Protein AF-A0A7S2EYL2-F1 (afdb_monomer_lite)

Organism: NCBI:txid327968

Radius of gyration: 22.05 Å; chains: 1; bounding box: 61×39×56 Å

Structure (mmCIF, N/CA/C/O backbone):
data_AF-A0A7S2EYL2-F1
#
_entry.id   AF-A0A7S2EYL2-F1
#
loop_
_atom_site.group_PDB
_atom_site.id
_atom_site.type_symbol
_atom_site.label_atom_id
_atom_site.label_alt_id
_atom_site.label_comp_id
_atom_site.label_asym_id
_atom_site.label_entity_id
_atom_site.label_seq_id
_atom_site.pdbx_PDB_ins_code
_atom_site.Cartn_x
_atom_site.Cartn_y
_atom_site.Cartn_z
_atom_site.occupancy
_atom_site.B_iso_or_equiv
_atom_site.auth_seq_id
_atom_site.auth_comp_id
_atom_site.auth_asym_id
_atom_site.auth_atom_id
_atom_site.pdbx_PDB_model_num
ATOM 1 N N . PRO A 1 1 ? 17.674 14.894 -12.439 1.00 43.66 1 PRO A N 1
ATOM 2 C CA . PRO A 1 1 ? 17.749 15.117 -13.904 1.00 43.66 1 PRO A CA 1
ATOM 3 C C . PRO A 1 1 ? 19.020 14.482 -14.500 1.00 43.66 1 PRO A C 1
ATOM 5 O O . PRO A 1 1 ? 20.093 14.639 -13.931 1.00 43.66 1 PRO A O 1
ATOM 8 N N . ASN A 1 2 ? 18.859 13.726 -15.592 1.00 55.25 2 ASN A N 1
ATOM 9 C CA . ASN A 1 2 ? 19.868 12.926 -16.314 1.00 55.25 2 ASN A CA 1
ATOM 10 C C . ASN A 1 2 ? 20.492 11.757 -15.538 1.00 55.25 2 ASN A C 1
ATOM 12 O O . ASN A 1 2 ? 21.708 11.600 -15.494 1.00 55.25 2 ASN A O 1
ATOM 16 N N . PHE A 1 3 ? 19.647 10.896 -14.963 1.00 65.31 3 PHE A N 1
ATOM 17 C CA . PHE A 1 3 ? 20.098 9.547 -14.630 1.00 65.31 3 PHE A CA 1
ATOM 18 C C . PHE A 1 3 ? 20.159 8.744 -15.942 1.00 65.31 3 PHE A C 1
ATOM 20 O O . PHE A 1 3 ? 19.130 8.674 -16.622 1.00 65.31 3 PHE A O 1
ATOM 27 N N . PRO A 1 4 ? 21.310 8.174 -16.341 1.00 72.81 4 PRO A N 1
ATOM 28 C CA . PRO A 1 4 ? 21.442 7.446 -17.599 1.00 72.81 4 PRO A CA 1
ATOM 29 C C . PRO A 1 4 ? 20.736 6.089 -17.488 1.00 72.81 4 PRO A C 1
ATOM 31 O O . PRO A 1 4 ? 21.367 5.054 -17.370 1.00 72.81 4 PRO A O 1
ATOM 34 N N . MET A 1 5 ? 19.405 6.070 -17.476 1.00 80.94 5 MET A N 1
ATOM 35 C CA . MET A 1 5 ? 18.649 4.838 -17.238 1.00 80.94 5 MET A CA 1
ATOM 36 C C . MET A 1 5 ? 18.869 3.782 -18.315 1.00 80.94 5 MET A C 1
ATOM 38 O O . MET A 1 5 ? 18.946 2.597 -18.003 1.00 80.94 5 MET A O 1
ATOM 42 N N . ALA A 1 6 ? 18.984 4.215 -19.574 1.00 78.44 6 ALA A N 1
ATOM 43 C CA . ALA A 1 6 ? 19.060 3.323 -20.725 1.00 78.44 6 ALA A CA 1
ATOM 44 C C . ALA A 1 6 ? 20.200 2.299 -20.608 1.00 78.44 6 ALA A C 1
ATOM 46 O O . ALA A 1 6 ? 20.030 1.161 -21.034 1.00 78.44 6 ALA A O 1
ATOM 47 N N . MET A 1 7 ? 21.323 2.666 -19.976 1.00 84.25 7 MET A N 1
ATOM 48 C CA . MET A 1 7 ? 22.465 1.758 -19.818 1.00 84.25 7 MET A CA 1
ATOM 49 C C . MET A 1 7 ? 22.212 0.624 -18.812 1.00 84.25 7 MET A C 1
ATOM 51 O O . MET A 1 7 ? 22.840 -0.423 -18.919 1.00 84.25 7 MET A O 1
ATOM 55 N N . TYR A 1 8 ? 21.298 0.812 -17.855 1.00 90.75 8 TYR A N 1
ATOM 56 C CA . TYR A 1 8 ? 21.020 -0.173 -16.804 1.00 90.75 8 TYR A CA 1
ATOM 57 C C . TYR A 1 8 ? 19.781 -1.024 -17.090 1.00 90.75 8 TYR A C 1
ATOM 59 O O . TYR A 1 8 ? 19.667 -2.119 -16.550 1.00 90.75 8 TYR A O 1
ATOM 67 N N . LEU A 1 9 ? 18.869 -0.577 -17.963 1.00 93.19 9 LEU A N 1
ATOM 68 C CA . LEU A 1 9 ? 17.652 -1.337 -18.278 1.00 93.19 9 LEU A CA 1
ATOM 69 C C . LEU A 1 9 ? 17.955 -2.726 -18.850 1.00 93.19 9 LEU A C 1
ATOM 71 O O . LEU A 1 9 ? 17.299 -3.687 -18.465 1.00 93.19 9 LEU A O 1
ATOM 75 N N . GLY A 1 10 ? 18.976 -2.851 -19.706 1.00 93.12 10 GLY A N 1
ATOM 76 C CA . GLY A 1 10 ? 19.388 -4.155 -20.238 1.00 93.12 10 GLY A CA 1
ATOM 77 C C . GLY A 1 10 ? 19.926 -5.099 -19.157 1.00 93.12 10 GLY A C 1
ATOM 78 O O . GLY A 1 10 ? 19.654 -6.298 -19.196 1.00 93.12 10 GLY A O 1
ATOM 79 N N . GLN A 1 11 ? 20.630 -4.560 -18.157 1.00 95.19 11 GLN A N 1
ATOM 80 C CA . GLN A 1 11 ? 21.125 -5.343 -17.022 1.00 95.19 11 GLN A CA 1
ATOM 81 C C . GLN A 1 11 ? 19.962 -5.796 -16.140 1.00 95.19 11 GLN A C 1
ATOM 83 O O . GLN A 1 11 ? 19.830 -6.984 -15.882 1.00 95.19 11 GLN A O 1
ATOM 88 N N . ILE A 1 12 ? 19.056 -4.884 -15.771 1.00 96.06 12 ILE A N 1
ATOM 89 C CA . ILE A 1 12 ? 17.873 -5.215 -14.962 1.00 96.06 12 ILE A CA 1
ATOM 90 C C . ILE A 1 12 ? 16.999 -6.260 -15.666 1.00 96.06 12 ILE A C 1
ATOM 92 O O . ILE A 1 12 ? 16.546 -7.204 -15.032 1.00 96.06 12 ILE A O 1
ATOM 96 N N . MET A 1 13 ? 16.793 -6.135 -16.980 1.00 96.38 13 MET A N 1
ATOM 97 C CA . MET A 1 13 ? 16.068 -7.138 -17.763 1.00 96.38 13 MET A CA 1
ATOM 98 C C . MET A 1 13 ? 16.769 -8.502 -17.732 1.00 96.38 13 MET A C 1
ATOM 100 O O . MET A 1 13 ? 16.108 -9.526 -17.590 1.00 96.38 13 MET A O 1
ATOM 104 N N . SER A 1 14 ? 18.098 -8.524 -17.856 1.00 96.25 14 SER A N 1
ATOM 105 C CA . SER A 1 14 ? 18.879 -9.764 -17.784 1.00 96.25 14 SER A CA 1
ATOM 106 C C . SER A 1 14 ? 18.728 -10.432 -16.417 1.00 96.25 14 SER A C 1
ATOM 108 O O . SER A 1 14 ? 18.489 -11.634 -16.358 1.00 96.25 14 SER A O 1
ATOM 110 N N . GLU A 1 15 ? 18.768 -9.649 -15.338 1.00 97.75 15 GLU A N 1
ATOM 111 C CA . GLU A 1 15 ? 18.545 -10.135 -13.974 1.00 97.75 15 GLU A CA 1
ATOM 112 C C . GLU A 1 15 ? 17.114 -10.645 -13.763 1.00 97.75 15 GLU A C 1
ATOM 114 O O . GLU A 1 15 ? 16.934 -11.726 -13.213 1.00 97.75 15 GLU A O 1
ATOM 119 N N . ILE A 1 16 ? 16.089 -9.934 -14.252 1.00 97.88 16 ILE A N 1
ATOM 120 C CA . ILE A 1 16 ? 14.691 -10.399 -14.206 1.00 97.88 16 ILE A CA 1
ATOM 121 C C . ILE A 1 16 ? 14.551 -11.733 -14.947 1.00 97.88 16 ILE A C 1
ATOM 123 O O . ILE A 1 16 ? 13.943 -12.664 -14.427 1.00 97.88 16 ILE A O 1
ATOM 127 N N . ASN A 1 17 ? 15.139 -11.853 -16.138 1.00 97.56 17 ASN A N 1
ATOM 128 C CA . ASN A 1 17 ? 15.066 -13.079 -16.928 1.00 97.56 17 ASN A CA 1
ATOM 129 C C . ASN A 1 17 ? 15.832 -14.241 -16.287 1.00 97.56 17 ASN A C 1
ATOM 131 O O . ASN A 1 17 ? 15.428 -15.391 -16.444 1.00 97.56 17 ASN A O 1
ATOM 135 N N . TRP A 1 18 ? 16.933 -13.959 -15.595 1.00 98.31 18 TRP A N 1
ATOM 136 C CA . TRP A 1 18 ? 17.719 -14.976 -14.909 1.00 98.31 18 TRP A CA 1
ATOM 137 C C . TRP A 1 18 ? 17.050 -15.437 -13.609 1.00 98.31 18 TRP A C 1
ATOM 139 O O . TRP A 1 18 ? 16.912 -16.637 -13.387 1.00 98.31 18 TRP A O 1
ATOM 149 N N . PHE A 1 19 ? 16.611 -14.494 -12.772 1.00 98.31 19 PHE A N 1
ATOM 150 C CA . PHE A 1 19 ? 16.024 -14.776 -11.463 1.00 98.31 19 PHE A CA 1
ATOM 151 C C . PHE A 1 19 ? 14.564 -15.242 -11.548 1.00 98.31 19 PHE A C 1
ATOM 153 O O . PHE A 1 19 ? 14.128 -15.992 -10.682 1.00 98.31 19 PHE A O 1
ATOM 160 N N . GLN A 1 20 ? 13.825 -14.825 -12.586 1.00 97.81 20 GLN A N 1
ATOM 161 C CA . GLN A 1 20 ? 12.388 -15.083 -12.764 1.00 97.81 20 GLN A CA 1
ATOM 162 C C . GLN A 1 20 ? 11.566 -14.695 -11.519 1.00 97.81 20 GLN A C 1
ATOM 164 O O . GLN A 1 20 ? 10.904 -15.548 -10.929 1.00 97.81 20 GLN A O 1
ATOM 169 N N . PRO A 1 21 ? 11.619 -13.422 -11.074 1.00 98.19 21 PRO A N 1
ATOM 170 C CA . PRO A 1 21 ? 10.886 -13.005 -9.886 1.00 98.19 21 PRO A CA 1
ATOM 171 C C . PRO A 1 21 ? 9.374 -13.113 -10.098 1.00 98.19 21 PRO A C 1
ATOM 173 O O . PRO A 1 21 ? 8.866 -12.723 -11.147 1.00 98.19 21 PRO A O 1
ATOM 176 N N . ASP A 1 22 ? 8.645 -13.502 -9.053 1.00 98.44 22 ASP A N 1
ATOM 177 C CA . ASP A 1 22 ? 7.180 -13.392 -9.023 1.00 98.44 22 ASP A CA 1
ATOM 178 C C . ASP A 1 22 ? 6.710 -11.932 -8.889 1.00 98.44 22 ASP A C 1
ATOM 180 O O . ASP A 1 22 ? 5.593 -11.581 -9.267 1.00 98.44 22 ASP A O 1
ATOM 184 N N . LEU A 1 23 ? 7.564 -11.060 -8.340 1.00 98.44 23 LEU A N 1
ATOM 185 C CA . LEU A 1 23 ? 7.273 -9.649 -8.102 1.00 98.44 23 LEU A CA 1
ATOM 186 C C . LEU A 1 23 ? 8.531 -8.789 -8.205 1.00 98.44 23 LEU A C 1
ATOM 188 O O . LEU A 1 23 ? 9.595 -9.152 -7.707 1.00 98.44 23 LEU A O 1
ATOM 192 N N . VAL A 1 24 ? 8.376 -7.586 -8.757 1.00 98.56 24 VAL A N 1
ATOM 193 C CA . VAL A 1 24 ? 9.399 -6.539 -8.686 1.00 98.56 24 VAL A CA 1
ATOM 194 C C . VAL A 1 24 ? 8.985 -5.481 -7.669 1.00 98.56 24 VAL A C 1
ATOM 196 O O . VAL A 1 24 ? 7.945 -4.839 -7.797 1.00 98.56 24 VAL A O 1
ATOM 199 N N . ALA A 1 25 ? 9.819 -5.271 -6.655 1.00 98.12 25 ALA A N 1
ATOM 200 C CA . ALA A 1 25 ? 9.681 -4.153 -5.733 1.00 98.12 25 ALA A CA 1
ATOM 201 C C . ALA A 1 25 ? 10.655 -3.041 -6.131 1.00 98.12 25 ALA A C 1
ATOM 203 O O . ALA A 1 25 ? 11.818 -3.295 -6.445 1.00 98.12 25 ALA A O 1
ATOM 204 N N . CYS A 1 26 ? 10.198 -1.796 -6.102 1.00 96.81 26 CYS A N 1
ATOM 205 C CA . CYS A 1 26 ? 11.045 -0.648 -6.384 1.00 96.81 26 CYS A CA 1
ATOM 206 C C . CYS A 1 26 ? 10.727 0.504 -5.434 1.00 96.81 26 CYS A C 1
ATOM 208 O O . CYS A 1 26 ? 9.576 0.740 -5.076 1.00 96.81 26 CYS A O 1
ATOM 210 N N . ALA A 1 27 ? 11.770 1.220 -5.022 1.00 97.12 27 ALA A N 1
ATOM 211 C CA . ALA A 1 27 ? 11.657 2.329 -4.090 1.00 97.12 27 ALA A CA 1
ATOM 212 C C . ALA A 1 27 ? 12.303 3.586 -4.663 1.00 97.12 27 ALA A C 1
ATOM 214 O O . ALA A 1 27 ? 13.387 3.529 -5.253 1.00 97.12 27 ALA A O 1
ATOM 215 N N . SER A 1 28 ? 11.662 4.731 -4.450 1.00 95.56 28 SER A N 1
ATOM 216 C CA . SER A 1 28 ? 12.200 6.045 -4.777 1.00 95.56 28 SER A CA 1
ATOM 217 C C . SER A 1 28 ? 12.647 6.145 -6.253 1.00 95.56 28 SER A C 1
ATOM 219 O O . SER A 1 28 ? 11.850 5.935 -7.170 1.00 95.56 28 SER A O 1
ATOM 221 N N . LYS A 1 29 ? 13.936 6.407 -6.519 1.00 94.12 29 LYS A N 1
ATOM 222 C CA . LYS A 1 29 ? 14.539 6.429 -7.868 1.00 94.12 29 LYS A CA 1
ATOM 223 C C . LYS A 1 29 ? 14.339 5.123 -8.652 1.00 94.12 29 LYS A C 1
ATOM 225 O O . LYS A 1 29 ? 14.337 5.159 -9.880 1.00 94.12 29 LYS A O 1
ATOM 230 N N . GLY A 1 30 ? 14.121 3.995 -7.971 1.00 95.31 30 GLY A N 1
ATOM 231 C CA . GLY A 1 30 ? 13.708 2.727 -8.580 1.00 95.31 30 GLY A CA 1
ATOM 232 C C . GLY A 1 30 ? 12.449 2.863 -9.447 1.00 95.31 30 GLY A C 1
ATOM 233 O O . GLY A 1 30 ? 12.337 2.213 -10.485 1.00 95.31 30 GLY A O 1
ATOM 234 N N . GLY A 1 31 ? 11.551 3.783 -9.079 1.00 95.25 31 GLY A N 1
ATOM 235 C CA . GLY A 1 31 ? 10.316 4.065 -9.804 1.00 95.25 31 GLY A CA 1
ATOM 236 C C . GLY A 1 31 ? 10.529 4.554 -11.241 1.00 95.25 31 GLY A C 1
ATOM 237 O O . GLY A 1 31 ? 9.664 4.361 -12.089 1.00 95.25 31 GLY A O 1
ATOM 238 N N . VAL A 1 32 ? 11.681 5.151 -11.565 1.00 95.19 32 VAL A N 1
ATOM 239 C CA . VAL A 1 32 ? 11.965 5.544 -12.955 1.00 95.19 32 VAL A CA 1
ATOM 240 C C . VAL A 1 32 ? 12.217 4.304 -13.819 1.00 95.19 32 VAL A C 1
ATOM 242 O O . VAL A 1 32 ? 11.717 4.220 -14.940 1.00 95.19 32 VAL A O 1
ATOM 245 N N . TYR A 1 33 ? 12.925 3.310 -13.279 1.00 96.25 33 TYR A N 1
ATOM 246 C CA . TYR A 1 33 ? 13.232 2.074 -13.995 1.00 96.25 33 TYR A CA 1
ATOM 247 C C . TYR A 1 33 ? 11.999 1.223 -14.222 1.00 96.25 33 TYR A C 1
ATOM 249 O O . TYR A 1 33 ? 11.806 0.759 -15.339 1.00 96.25 33 TYR A O 1
ATOM 257 N N . ILE A 1 34 ? 11.144 1.050 -13.208 1.00 97.06 34 ILE A N 1
ATOM 258 C CA . ILE A 1 34 ? 9.946 0.220 -13.372 1.00 97.06 34 ILE A CA 1
ATOM 259 C C . ILE A 1 34 ? 9.006 0.793 -14.437 1.00 97.06 34 ILE A C 1
ATOM 261 O O . ILE A 1 34 ? 8.479 0.047 -15.256 1.00 97.06 34 ILE A O 1
ATOM 265 N N . VAL A 1 35 ? 8.892 2.126 -14.515 1.00 96.31 35 VAL A N 1
ATOM 266 C CA . VAL A 1 35 ? 8.127 2.804 -15.571 1.00 96.31 35 VAL A CA 1
ATOM 267 C C . VAL A 1 35 ? 8.701 2.487 -16.949 1.00 96.31 35 VAL A C 1
ATOM 269 O O . VAL A 1 35 ? 7.945 2.166 -17.864 1.00 96.31 35 VAL A O 1
ATOM 272 N N . ALA A 1 36 ? 10.025 2.528 -17.104 1.00 95.81 36 ALA A N 1
ATOM 273 C CA . ALA A 1 36 ? 10.662 2.165 -18.365 1.00 95.81 36 ALA A CA 1
ATOM 274 C C . ALA A 1 36 ? 10.502 0.670 -18.694 1.00 95.81 36 ALA A C 1
ATOM 276 O O . ALA A 1 36 ? 10.219 0.338 -19.843 1.00 95.81 36 ALA A O 1
ATOM 277 N N . LEU A 1 37 ? 10.608 -0.226 -17.706 1.00 96.69 37 LEU A N 1
ATOM 278 C CA . LEU A 1 37 ? 10.377 -1.664 -17.890 1.00 96.69 37 LEU A CA 1
ATOM 279 C C . LEU A 1 37 ? 8.944 -1.949 -18.365 1.00 96.69 37 LEU A C 1
ATOM 281 O O . LEU A 1 37 ? 8.760 -2.737 -19.291 1.00 96.69 37 LEU A O 1
ATOM 285 N N . TRP A 1 38 ? 7.939 -1.273 -17.799 1.00 97.06 38 TRP A N 1
ATOM 286 C CA . TRP A 1 38 ? 6.548 -1.379 -18.251 1.00 97.06 38 TRP A CA 1
ATOM 287 C C . TRP A 1 38 ? 6.354 -0.851 -19.674 1.00 97.06 38 TRP A C 1
ATOM 289 O O . TRP A 1 38 ? 5.711 -1.505 -20.495 1.00 97.06 38 TRP A O 1
ATOM 299 N N . GLN A 1 39 ? 6.921 0.318 -19.986 1.00 95.12 39 GLN A N 1
ATOM 300 C CA . GLN A 1 39 ? 6.817 0.939 -21.312 1.00 95.12 39 GLN A CA 1
ATOM 301 C C . GLN A 1 39 ? 7.483 0.097 -22.405 1.00 95.12 39 GLN A C 1
ATOM 303 O O . GLN A 1 39 ? 6.954 0.005 -23.509 1.00 95.12 39 GLN A O 1
ATOM 308 N N . MET A 1 40 ? 8.615 -0.537 -22.093 1.00 95.12 40 MET A N 1
ATOM 309 C CA . MET A 1 40 ? 9.332 -1.432 -23.006 1.00 95.12 40 MET A CA 1
ATOM 310 C C . MET A 1 40 ? 8.743 -2.849 -23.045 1.00 95.12 40 MET A C 1
ATOM 312 O O . MET A 1 40 ? 9.160 -3.660 -23.865 1.00 95.12 40 MET A O 1
ATOM 316 N N . GLY A 1 41 ? 7.785 -3.166 -22.167 1.00 95.50 41 GLY A N 1
ATOM 317 C CA . GLY A 1 41 ? 7.210 -4.506 -22.050 1.00 95.50 41 GLY A CA 1
ATOM 318 C C . GLY A 1 41 ? 8.161 -5.550 -21.457 1.00 95.50 41 GLY A C 1
ATOM 319 O O . GLY A 1 41 ? 7.883 -6.738 -21.564 1.00 95.50 41 GLY A O 1
ATOM 320 N N . TYR A 1 42 ? 9.258 -5.127 -20.824 1.00 96.50 42 TYR A N 1
ATOM 321 C CA . TYR A 1 42 ? 10.227 -6.019 -20.174 1.00 96.50 42 TYR A CA 1
ATOM 322 C C . TYR A 1 42 ? 9.726 -6.568 -18.840 1.00 96.50 42 TYR A C 1
ATOM 324 O O . TYR A 1 42 ? 10.247 -7.564 -18.349 1.00 96.50 42 TYR A O 1
ATOM 332 N N . TRP A 1 43 ? 8.715 -5.930 -18.254 1.00 97.81 43 TRP A N 1
ATOM 333 C CA . TRP A 1 43 ? 8.046 -6.421 -17.061 1.00 97.81 43 TRP A CA 1
ATOM 334 C C . TRP A 1 43 ? 6.535 -6.222 -17.179 1.00 97.81 43 TRP A C 1
ATOM 336 O O . TRP A 1 43 ? 6.065 -5.148 -17.561 1.00 97.81 43 TRP A O 1
ATOM 346 N N . ARG A 1 44 ? 5.777 -7.270 -16.852 1.00 97.44 44 ARG A N 1
ATOM 347 C CA . ARG A 1 44 ? 4.302 -7.296 -16.815 1.00 97.44 44 ARG A CA 1
ATOM 348 C C . ARG A 1 44 ? 3.777 -8.054 -15.589 1.00 97.44 44 ARG A C 1
ATOM 350 O O . ARG A 1 44 ? 2.622 -8.451 -15.565 1.00 97.44 44 ARG A O 1
ATOM 357 N N . GLY A 1 45 ? 4.633 -8.304 -14.602 1.00 98.06 45 GLY A N 1
ATOM 358 C CA . GLY A 1 45 ? 4.251 -9.004 -13.381 1.00 98.06 45 GLY A CA 1
ATOM 359 C C . GLY A 1 45 ? 3.895 -8.050 -12.235 1.00 98.06 45 GLY A C 1
ATOM 360 O O . GLY A 1 45 ? 4.059 -6.831 -12.363 1.00 98.06 45 GLY A O 1
ATOM 361 N N . PRO A 1 46 ? 3.446 -8.599 -11.096 1.00 98.62 46 PRO A N 1
ATOM 362 C CA . PRO A 1 46 ? 3.155 -7.855 -9.876 1.00 98.62 46 PRO A CA 1
ATOM 363 C C . PRO A 1 46 ? 4.237 -6.845 -9.477 1.00 98.62 46 PRO A C 1
ATOM 365 O O . PRO A 1 46 ? 5.438 -7.069 -9.649 1.00 98.62 46 PRO A O 1
ATOM 368 N N . THR A 1 47 ? 3.835 -5.698 -8.936 1.00 98.75 47 THR A N 1
ATOM 369 C CA . THR A 1 47 ? 4.783 -4.658 -8.521 1.00 98.75 47 THR A CA 1
ATOM 370 C C . THR A 1 47 ? 4.407 -4.008 -7.202 1.00 98.75 47 THR A C 1
ATOM 372 O O . THR A 1 47 ? 3.267 -3.592 -7.007 1.00 98.75 47 THR A O 1
ATOM 375 N N . VAL A 1 48 ? 5.402 -3.834 -6.329 1.00 98.75 48 VAL A N 1
ATOM 376 C CA . VAL A 1 48 ? 5.319 -2.907 -5.192 1.00 98.75 48 VAL A CA 1
ATOM 377 C C . VAL A 1 48 ? 6.140 -1.660 -5.510 1.00 98.75 48 VAL A C 1
ATOM 379 O O . VAL A 1 48 ? 7.342 -1.739 -5.768 1.00 98.75 48 VAL A O 1
ATOM 382 N N . LEU A 1 49 ? 5.493 -0.500 -5.484 1.00 98.50 49 LEU A N 1
ATOM 383 C CA . LEU A 1 49 ? 6.104 0.810 -5.676 1.00 98.50 49 LEU A CA 1
ATOM 384 C C . LEU A 1 49 ? 6.121 1.548 -4.333 1.00 98.50 49 LEU A C 1
ATOM 386 O O . LEU A 1 49 ? 5.070 1.814 -3.761 1.00 98.50 49 LEU A O 1
ATOM 390 N N . ILE A 1 50 ? 7.307 1.884 -3.832 1.00 98.62 50 ILE A N 1
ATOM 391 C CA . ILE A 1 50 ? 7.500 2.643 -2.590 1.00 98.62 50 ILE A CA 1
ATOM 392 C C . ILE A 1 50 ? 7.948 4.053 -2.963 1.00 98.62 50 ILE A C 1
ATOM 394 O O . ILE A 1 50 ? 9.001 4.229 -3.576 1.00 98.62 50 ILE A O 1
ATOM 398 N N . ASN A 1 51 ? 7.151 5.049 -2.588 1.00 97.94 51 ASN A N 1
ATOM 399 C CA . ASN A 1 51 ? 7.283 6.453 -2.972 1.00 97.94 51 ASN A CA 1
ATOM 400 C C . ASN A 1 51 ? 7.326 6.636 -4.491 1.00 97.94 51 ASN A C 1
ATOM 402 O O . ASN A 1 51 ? 8.397 6.678 -5.106 1.00 97.94 51 ASN A O 1
ATOM 406 N N . ALA A 1 52 ? 6.146 6.746 -5.105 1.00 97.00 52 ALA A N 1
ATOM 407 C CA . ALA A 1 52 ? 6.015 6.893 -6.548 1.00 97.00 52 ALA A CA 1
ATOM 408 C C . ALA A 1 52 ? 6.872 8.053 -7.068 1.00 97.00 52 ALA A C 1
ATOM 410 O O . ALA A 1 52 ? 6.674 9.218 -6.717 1.00 97.00 52 ALA A O 1
ATOM 411 N N . HIS A 1 53 ? 7.815 7.727 -7.953 1.00 96.94 53 HIS A N 1
ATOM 412 C CA . HIS A 1 53 ? 8.627 8.744 -8.600 1.00 96.94 53 HIS A CA 1
ATOM 413 C C . HIS A 1 53 ? 7.737 9.658 -9.467 1.00 96.94 53 HIS A C 1
ATOM 415 O O . HIS A 1 53 ? 6.874 9.145 -10.184 1.00 96.94 53 HIS A O 1
ATOM 421 N N . PRO A 1 54 ? 7.983 10.982 -9.530 1.00 96.00 54 PRO A N 1
A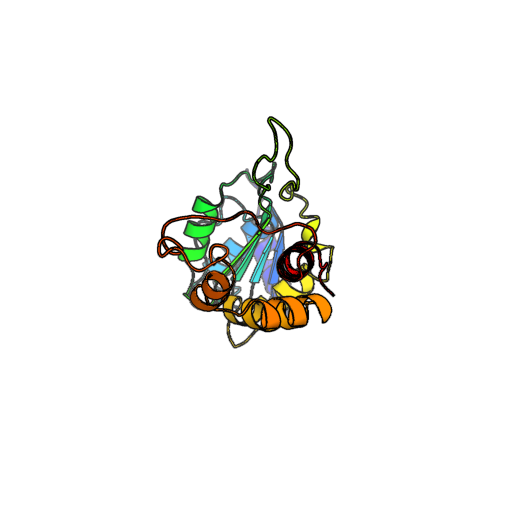TOM 422 C CA . PRO A 1 54 ? 7.161 11.919 -10.302 1.00 96.00 54 PRO A CA 1
ATOM 423 C C . PRO A 1 54 ? 7.014 11.614 -11.801 1.00 96.00 54 PRO A C 1
ATOM 425 O O . PRO A 1 54 ? 6.117 12.156 -12.445 1.00 96.00 54 PRO A O 1
ATOM 428 N N . SER A 1 55 ? 7.882 10.781 -12.380 1.00 94.44 55 SER A N 1
ATOM 429 C CA . SER A 1 55 ? 7.773 10.312 -13.773 1.00 94.44 55 SER A CA 1
ATOM 430 C C . SER A 1 55 ? 6.711 9.227 -13.971 1.00 94.44 55 SER A C 1
ATOM 432 O O . SER A 1 55 ? 6.300 8.994 -15.105 1.00 94.44 55 SER A O 1
ATOM 434 N N . CYS A 1 56 ? 6.266 8.560 -12.904 1.00 97.31 56 CYS A N 1
ATOM 435 C CA . CYS A 1 56 ? 5.181 7.591 -12.953 1.00 97.31 56 CYS A CA 1
ATOM 436 C C . CYS A 1 56 ? 3.855 8.343 -13.098 1.00 97.31 56 CYS A C 1
ATOM 438 O O . CYS A 1 56 ? 3.300 8.860 -12.132 1.00 97.31 56 CYS A O 1
ATOM 440 N N . LYS A 1 57 ? 3.391 8.484 -14.342 1.00 97.31 57 LYS A N 1
ATOM 441 C CA . LYS A 1 57 ? 2.133 9.176 -14.669 1.00 97.31 57 LYS A CA 1
ATOM 442 C C . LYS A 1 57 ? 0.967 8.227 -14.918 1.00 97.31 57 LYS A C 1
ATOM 444 O O . LYS A 1 57 ? -0.172 8.680 -14.963 1.00 97.31 57 LYS A O 1
ATOM 449 N N . ARG A 1 58 ? 1.260 6.943 -15.117 1.00 98.00 58 ARG A N 1
ATOM 450 C CA . ARG A 1 58 ? 0.284 5.906 -15.432 1.00 98.00 58 ARG A CA 1
ATOM 451 C C . ARG A 1 58 ? 0.785 4.553 -14.945 1.00 98.00 58 ARG A C 1
ATOM 453 O O . ARG A 1 58 ? 1.979 4.278 -15.069 1.00 98.00 58 ARG A O 1
ATOM 460 N N . LEU A 1 59 ? -0.121 3.740 -14.421 1.00 98.31 59 LEU A N 1
ATOM 461 C CA . LEU A 1 59 ? 0.143 2.348 -14.072 1.00 98.31 59 LEU A CA 1
ATOM 462 C C . LEU A 1 59 ? -0.093 1.433 -15.289 1.00 98.31 59 LEU A C 1
ATOM 464 O O . LEU A 1 59 ? -0.892 1.779 -16.163 1.00 98.31 59 LEU A O 1
ATOM 468 N N . PRO A 1 60 ? 0.619 0.299 -15.394 1.00 97.88 60 PRO A N 1
ATOM 469 C CA . PRO A 1 60 ? 0.390 -0.686 -16.450 1.00 97.88 60 PRO A CA 1
ATOM 470 C C . PRO A 1 60 ? -1.028 -1.272 -16.388 1.00 97.88 60 PRO A C 1
ATOM 472 O O . PRO A 1 60 ? -1.590 -1.464 -15.311 1.00 97.88 60 PRO A O 1
ATOM 475 N N . GLU A 1 61 ? -1.580 -1.587 -17.557 1.00 97.06 61 GLU A N 1
ATOM 476 C CA . GLU A 1 61 ? -2.826 -2.349 -17.684 1.00 97.06 61 GLU A CA 1
ATOM 477 C C . GLU A 1 61 ? -2.568 -3.835 -17.398 1.00 97.06 61 GLU A C 1
ATOM 479 O O . GLU A 1 61 ? -1.504 -4.358 -17.732 1.00 97.06 61 GLU A O 1
ATOM 484 N N . ASP A 1 62 ? -3.551 -4.481 -16.775 1.00 97.25 62 ASP A N 1
ATOM 485 C CA . ASP A 1 62 ? -3.625 -5.907 -16.428 1.00 97.25 62 ASP A CA 1
ATOM 486 C C . ASP A 1 62 ? -2.489 -6.415 -15.531 1.00 97.25 62 ASP A C 1
ATOM 488 O O . ASP A 1 62 ? -2.132 -7.592 -15.546 1.00 97.25 62 ASP A O 1
ATOM 492 N N . VAL A 1 63 ? -1.933 -5.523 -14.709 1.00 97.81 63 VAL A N 1
ATOM 493 C CA . VAL A 1 63 ? -0.839 -5.830 -13.785 1.00 97.81 63 VAL A CA 1
ATOM 494 C C . VAL A 1 63 ? -1.213 -5.436 -12.353 1.00 97.81 63 VAL A C 1
ATOM 496 O O . VAL A 1 63 ? -1.630 -4.296 -12.128 1.00 97.81 63 VAL A O 1
ATOM 499 N N . PRO A 1 64 ? -1.013 -6.326 -11.362 1.00 98.44 64 PRO A N 1
ATOM 500 C CA . PRO A 1 64 ? -1.155 -5.974 -9.956 1.00 98.44 64 PRO A CA 1
ATOM 501 C C . PRO A 1 64 ? -0.111 -4.943 -9.512 1.00 98.44 64 PRO A C 1
ATOM 503 O O . PRO A 1 64 ? 1.093 -5.179 -9.630 1.00 98.44 64 PRO A O 1
ATOM 506 N N . VAL A 1 65 ? -0.552 -3.812 -8.960 1.00 98.62 65 VAL A N 1
ATOM 507 C CA . VAL A 1 65 ? 0.339 -2.766 -8.439 1.00 98.62 65 VAL A CA 1
ATOM 508 C C . VAL A 1 65 ? -0.095 -2.311 -7.051 1.00 98.62 65 VAL A C 1
ATOM 510 O O . VAL A 1 65 ? -1.197 -1.804 -6.850 1.00 98.62 65 VAL A O 1
ATOM 513 N N . VAL A 1 66 ? 0.813 -2.409 -6.088 1.00 98.75 66 VAL A N 1
ATOM 514 C CA . VAL A 1 66 ? 0.655 -1.802 -4.765 1.00 98.75 66 VAL A CA 1
ATOM 515 C C . VAL A 1 66 ? 1.559 -0.584 -4.668 1.00 98.75 66 VAL A C 1
ATOM 517 O O . VAL A 1 66 ? 2.766 -0.686 -4.866 1.00 98.75 66 VAL A O 1
ATOM 520 N N . LEU A 1 67 ? 0.983 0.571 -4.345 1.00 98.75 67 LEU A N 1
ATOM 521 C CA . LEU A 1 67 ? 1.708 1.816 -4.112 1.00 98.75 67 LEU A CA 1
ATOM 522 C C . LEU A 1 67 ? 1.706 2.148 -2.623 1.00 98.75 67 LEU A C 1
ATOM 524 O O . LEU A 1 67 ? 0.646 2.383 -2.051 1.00 98.75 67 LEU A O 1
ATOM 528 N N . ALA A 1 68 ? 2.884 2.214 -2.012 1.00 98.62 68 ALA A N 1
ATOM 529 C CA . ALA A 1 68 ? 3.087 2.760 -0.679 1.00 98.62 68 ALA A CA 1
ATOM 530 C C . ALA A 1 68 ? 3.651 4.184 -0.777 1.00 98.62 68 ALA A C 1
ATOM 532 O O . ALA A 1 68 ? 4.634 4.399 -1.486 1.00 98.62 68 ALA A O 1
ATOM 533 N N . HIS A 1 69 ? 3.046 5.156 -0.087 1.00 98.62 69 HIS A N 1
ATOM 534 C CA . HIS A 1 69 ? 3.538 6.541 -0.087 1.00 98.62 69 HIS A CA 1
ATOM 535 C C . HIS A 1 69 ? 3.286 7.249 1.250 1.00 98.62 69 HIS A C 1
ATOM 537 O O . HIS A 1 69 ? 2.183 7.174 1.804 1.00 98.62 69 HIS A O 1
ATOM 543 N N . GLY A 1 70 ? 4.299 7.960 1.749 1.00 97.81 70 GLY A N 1
ATOM 544 C CA . GLY A 1 70 ? 4.219 8.773 2.964 1.00 97.81 70 GLY A CA 1
ATOM 545 C C . GLY A 1 70 ? 3.600 10.153 2.742 1.00 97.81 70 GLY A C 1
ATOM 546 O O . GLY A 1 70 ? 3.938 10.847 1.786 1.00 97.81 70 GLY A O 1
ATOM 547 N N . ALA A 1 71 ? 2.699 10.601 3.621 1.00 97.00 71 ALA A N 1
ATOM 548 C CA . ALA A 1 71 ? 2.092 11.932 3.486 1.00 97.00 71 ALA A CA 1
ATOM 549 C C . ALA A 1 71 ? 3.080 13.096 3.643 1.00 97.00 71 ALA A C 1
ATOM 551 O O . ALA A 1 71 ? 2.793 14.196 3.174 1.00 97.00 71 ALA A O 1
ATOM 552 N N . ASN A 1 72 ? 4.206 12.855 4.311 1.00 97.12 72 ASN A N 1
ATOM 553 C CA . ASN A 1 72 ? 5.245 13.838 4.585 1.00 97.12 72 ASN A CA 1
ATOM 554 C C . ASN A 1 72 ? 6.512 13.563 3.761 1.00 97.12 72 ASN A C 1
ATOM 556 O O . ASN A 1 72 ? 7.589 13.985 4.171 1.00 97.12 72 ASN A O 1
ATOM 560 N N . ASP A 1 73 ? 6.398 12.848 2.633 1.00 98.12 73 ASP A N 1
ATOM 561 C CA . ASP A 1 73 ? 7.518 12.623 1.716 1.00 98.12 73 ASP A CA 1
ATOM 562 C C . ASP A 1 73 ? 8.103 13.963 1.238 1.00 98.12 73 ASP A C 1
ATOM 564 O O . ASP A 1 73 ? 7.486 14.724 0.491 1.00 98.12 73 ASP A O 1
ATOM 568 N N . GLU A 1 74 ? 9.314 14.243 1.699 1.00 97.56 74 GLU A N 1
ATOM 569 C CA . GLU A 1 74 ? 10.074 15.455 1.435 1.00 97.56 74 GLU A CA 1
ATOM 570 C C . GLU A 1 74 ? 10.857 15.410 0.114 1.00 97.56 74 GLU A C 1
ATOM 572 O O . GLU A 1 74 ? 11.315 16.447 -0.369 1.00 97.56 74 GLU A O 1
ATOM 577 N N . VAL A 1 75 ? 11.015 14.226 -0.486 1.00 97.75 75 VAL A N 1
ATOM 578 C CA . VAL A 1 75 ? 11.792 14.006 -1.715 1.00 97.75 75 VAL A CA 1
ATOM 579 C C . VAL A 1 75 ? 10.880 13.994 -2.936 1.00 97.75 75 VAL A C 1
ATOM 581 O O . VAL A 1 75 ? 11.187 14.647 -3.936 1.00 97.75 75 VAL A O 1
ATOM 584 N N . TYR A 1 76 ? 9.741 13.305 -2.845 1.00 97.00 76 TYR A N 1
ATOM 585 C CA . TYR A 1 76 ? 8.671 13.299 -3.844 1.00 97.00 76 TYR A CA 1
ATOM 586 C C . TYR A 1 76 ? 7.351 13.775 -3.226 1.00 97.00 76 TYR A C 1
ATOM 588 O O . TYR A 1 76 ? 6.424 12.974 -3.059 1.00 97.00 76 TYR A O 1
ATOM 596 N N . PRO A 1 77 ? 7.231 15.084 -2.921 1.00 96.62 77 PRO A N 1
ATOM 597 C CA . PRO A 1 77 ? 6.017 15.628 -2.338 1.00 96.62 77 PRO A CA 1
ATOM 598 C C . PRO A 1 77 ? 4.835 15.428 -3.279 1.00 96.62 77 PRO A C 1
ATOM 600 O O . PRO A 1 77 ? 4.844 15.869 -4.433 1.00 96.62 77 PRO A O 1
ATOM 603 N N . THR A 1 78 ? 3.798 14.770 -2.780 1.00 96.06 78 THR A N 1
ATOM 604 C CA . THR A 1 78 ? 2.566 14.539 -3.524 1.00 96.06 78 THR A CA 1
ATOM 605 C C . THR A 1 78 ? 1.396 14.440 -2.559 1.00 96.06 78 THR A C 1
ATOM 607 O O . THR A 1 78 ? 1.515 13.922 -1.447 1.00 96.06 78 THR A O 1
ATOM 610 N N . ASN A 1 79 ? 0.256 14.995 -2.957 1.00 95.62 79 ASN A N 1
ATOM 611 C CA . ASN A 1 79 ? -0.944 14.912 -2.141 1.00 95.62 79 ASN A CA 1
ATOM 612 C C . ASN A 1 79 ? -1.669 13.582 -2.408 1.00 95.62 79 ASN A C 1
ATOM 614 O O . ASN A 1 79 ? -1.500 12.947 -3.450 1.00 95.62 79 ASN A O 1
ATOM 618 N N . ARG A 1 80 ? -2.530 13.175 -1.472 1.00 96.75 80 ARG A N 1
ATOM 619 C CA . ARG A 1 80 ? -3.302 11.933 -1.593 1.00 96.75 80 ARG A CA 1
ATOM 620 C C . ARG A 1 80 ? -4.164 11.875 -2.861 1.00 96.75 80 ARG A C 1
ATOM 622 O O . ARG A 1 80 ? -4.237 10.821 -3.479 1.00 96.75 80 ARG A O 1
ATOM 629 N N . ALA A 1 81 ? -4.792 12.982 -3.259 1.00 97.94 81 ALA A N 1
ATOM 630 C CA . ALA A 1 81 ? -5.680 13.006 -4.422 1.00 97.94 81 ALA A CA 1
ATOM 631 C C . ALA A 1 81 ? -4.921 12.736 -5.733 1.00 97.94 81 ALA A C 1
ATOM 633 O O . ALA A 1 81 ? -5.448 12.094 -6.637 1.00 97.94 81 ALA A O 1
ATOM 634 N N . ASP A 1 82 ? -3.676 13.196 -5.848 1.00 98.25 82 ASP A N 1
ATOM 635 C CA . ASP A 1 82 ? -2.818 12.937 -7.004 1.00 98.25 82 ASP A CA 1
ATOM 636 C C . ASP A 1 82 ? -2.413 11.456 -7.073 1.00 98.25 82 ASP A C 1
ATOM 638 O O . ASP A 1 82 ? -2.425 10.865 -8.154 1.00 98.25 82 ASP A O 1
ATOM 642 N N . LEU A 1 83 ? -2.121 10.840 -5.922 1.00 98.31 83 LEU A N 1
ATOM 643 C CA . LEU A 1 83 ? -1.844 9.404 -5.811 1.00 98.31 83 LEU A CA 1
ATOM 644 C C . LEU A 1 83 ? -3.072 8.551 -6.146 1.00 98.31 83 LEU A C 1
ATOM 646 O O . LEU A 1 83 ? -2.957 7.564 -6.868 1.00 98.31 83 LEU A O 1
ATOM 650 N N . GLU A 1 84 ? -4.254 8.943 -5.671 1.00 98.25 84 GLU A N 1
ATOM 651 C CA . GLU A 1 84 ? -5.518 8.284 -6.016 1.00 98.25 84 GLU A CA 1
ATOM 652 C C . GLU A 1 84 ? -5.806 8.394 -7.518 1.00 98.25 84 GLU A C 1
ATOM 654 O O . GLU A 1 84 ? -6.220 7.412 -8.134 1.00 98.25 84 GLU A O 1
ATOM 659 N N . ARG A 1 85 ? -5.506 9.542 -8.146 1.00 98.50 85 ARG A N 1
ATOM 660 C CA . ARG A 1 85 ? -5.582 9.675 -9.609 1.00 98.50 85 ARG A CA 1
ATOM 661 C C . ARG A 1 85 ? -4.599 8.755 -10.325 1.00 98.50 85 ARG A C 1
ATOM 663 O O . ARG A 1 85 ? -4.993 8.149 -11.314 1.00 98.50 85 ARG A O 1
ATOM 670 N N . LEU A 1 86 ? -3.359 8.625 -9.843 1.00 98.38 86 LEU A N 1
ATOM 671 C CA . LEU A 1 86 ? -2.382 7.684 -10.406 1.00 98.38 86 LEU A CA 1
ATOM 672 C C . LEU A 1 86 ? -2.890 6.239 -10.312 1.00 98.38 86 LEU A C 1
ATOM 674 O O . LEU A 1 86 ? -2.863 5.517 -11.305 1.00 98.38 86 LEU A O 1
ATOM 678 N N . ILE A 1 87 ? -3.406 5.839 -9.152 1.00 98.12 87 ILE A N 1
ATOM 679 C CA . ILE A 1 87 ? -3.989 4.509 -8.928 1.00 98.12 87 ILE A CA 1
ATOM 680 C C . ILE A 1 87 ? -5.169 4.255 -9.862 1.00 98.12 87 ILE A C 1
ATOM 682 O O . ILE A 1 87 ? -5.240 3.196 -10.478 1.00 98.12 87 ILE A O 1
ATOM 686 N N . GLY A 1 88 ? -6.029 5.256 -10.058 1.00 97.94 88 GLY A N 1
ATOM 687 C CA . GLY A 1 88 ? -7.154 5.188 -10.989 1.00 97.94 88 GLY A CA 1
ATOM 688 C C . GLY A 1 88 ? -6.767 5.038 -12.465 1.00 97.94 88 GLY A C 1
ATOM 689 O O . GLY A 1 88 ? -7.644 4.804 -13.289 1.00 97.94 88 GLY A O 1
ATOM 690 N N . THR A 1 89 ? -5.484 5.167 -12.823 1.00 98.44 89 THR A N 1
ATOM 691 C CA . THR A 1 89 ? -5.017 4.903 -14.194 1.00 98.44 89 THR A CA 1
ATOM 692 C C . THR A 1 89 ? -4.720 3.430 -14.485 1.00 98.44 89 THR A C 1
ATOM 694 O O . THR A 1 89 ? -4.557 3.087 -15.658 1.00 98.44 89 THR A O 1
ATOM 697 N N . GLY A 1 90 ? -4.595 2.596 -13.446 1.00 97.62 90 GLY A N 1
ATOM 698 C CA . GLY A 1 90 ? -4.364 1.158 -13.573 1.00 97.62 90 GLY A CA 1
ATOM 699 C C . GLY A 1 90 ? -5.660 0.360 -13.708 1.00 97.62 90 GLY A C 1
ATOM 700 O O . GLY A 1 90 ? -6.757 0.918 -13.750 1.00 97.62 90 GLY A O 1
ATOM 701 N N . THR A 1 91 ? -5.539 -0.966 -13.766 1.00 97.69 91 THR A N 1
ATOM 702 C CA . THR A 1 91 ? -6.706 -1.851 -13.883 1.00 97.69 91 THR A CA 1
ATOM 703 C C . THR A 1 91 ? -7.502 -1.894 -12.567 1.00 97.69 91 THR A C 1
ATOM 705 O O . THR A 1 91 ? -6.917 -2.120 -11.501 1.00 97.69 91 THR A O 1
ATOM 708 N N . PRO A 1 92 ? -8.841 -1.719 -12.607 1.00 95.12 92 PRO A N 1
ATOM 709 C CA . PRO A 1 92 ? -9.694 -1.833 -11.426 1.00 95.12 92 PRO A CA 1
ATOM 710 C C . PRO A 1 92 ? -9.482 -3.148 -10.669 1.00 95.12 92 PRO A C 1
ATOM 712 O O . PRO A 1 92 ? -9.328 -4.202 -11.280 1.00 95.12 92 PRO A O 1
ATOM 715 N N . ASN A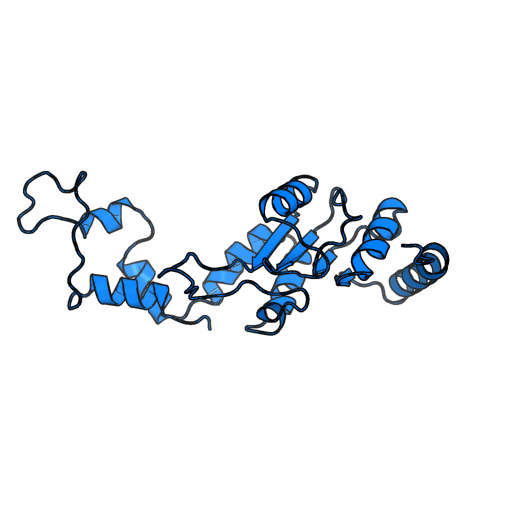 1 93 ? -9.496 -3.087 -9.335 1.00 93.75 93 ASN A N 1
ATOM 716 C CA . ASN A 1 93 ? -9.232 -4.209 -8.420 1.00 93.75 93 ASN A CA 1
ATOM 717 C C . ASN A 1 93 ? -7.816 -4.822 -8.495 1.00 93.75 93 ASN A C 1
ATOM 719 O O . ASN A 1 93 ? -7.504 -5.705 -7.698 1.00 93.75 93 ASN A O 1
ATOM 723 N N . LEU A 1 94 ? -6.938 -4.347 -9.386 1.00 97.81 94 LEU A N 1
ATOM 724 C CA . LEU A 1 94 ? -5.529 -4.755 -9.448 1.00 97.81 94 LEU A CA 1
ATOM 725 C C . LEU A 1 94 ? -4.579 -3.705 -8.864 1.00 97.81 94 LEU A C 1
ATOM 727 O O . LEU A 1 94 ? -3.381 -3.948 -8.769 1.00 97.81 94 LEU A O 1
ATOM 731 N N . CYS A 1 95 ? -5.075 -2.543 -8.444 1.00 98.12 95 CYS A N 1
ATOM 732 C CA . CYS A 1 95 ? -4.248 -1.483 -7.873 1.00 98.12 95 CYS A CA 1
ATOM 733 C C . CYS A 1 95 ? -4.679 -1.136 -6.447 1.00 98.12 95 CYS A C 1
ATOM 735 O O . CYS A 1 95 ? -5.870 -1.046 -6.163 1.00 98.12 95 CYS A O 1
ATOM 737 N N . PHE A 1 96 ? -3.718 -0.908 -5.550 1.00 98.25 96 PHE A N 1
ATOM 738 C CA . PHE A 1 96 ? -3.993 -0.541 -4.158 1.00 98.25 96 PHE A CA 1
ATOM 739 C C . PHE A 1 96 ? -3.037 0.536 -3.645 1.00 98.25 96 PHE A C 1
ATOM 741 O O . PHE A 1 96 ? -1.832 0.480 -3.889 1.00 98.25 96 PHE A O 1
ATOM 748 N N . LEU A 1 97 ? -3.586 1.503 -2.904 1.00 98.38 97 LEU A N 1
ATOM 749 C CA . LEU A 1 97 ? -2.841 2.593 -2.280 1.00 98.38 97 LEU A CA 1
ATOM 750 C C . LEU A 1 97 ? -2.713 2.375 -0.771 1.00 98.38 97 LEU A C 1
ATOM 752 O O . LEU A 1 97 ? -3.687 2.491 -0.028 1.00 98.38 97 LEU A O 1
ATOM 756 N N . TYR A 1 98 ? -1.487 2.163 -0.309 1.00 97.94 98 TYR A N 1
ATOM 757 C CA . TYR A 1 98 ? -1.110 2.268 1.092 1.00 97.94 98 TYR A CA 1
ATOM 758 C C . TYR A 1 98 ? -0.552 3.670 1.376 1.00 97.94 98 TYR A C 1
ATOM 760 O O . TYR A 1 98 ? 0.619 3.959 1.137 1.00 97.94 98 TYR A O 1
ATOM 768 N N . TYR A 1 99 ? -1.405 4.562 1.876 1.00 97.62 99 TYR A N 1
ATOM 769 C CA . TYR A 1 99 ? -1.032 5.945 2.179 1.00 97.62 99 TYR A CA 1
ATOM 770 C C . TYR A 1 99 ? -0.952 6.187 3.687 1.00 97.62 99 TYR A C 1
ATOM 772 O O . TYR A 1 99 ? -1.953 6.051 4.400 1.00 97.62 99 TYR A O 1
ATOM 780 N N . THR A 1 100 ? 0.216 6.597 4.184 1.00 96.31 100 THR A N 1
ATOM 781 C CA . THR A 1 100 ? 0.401 6.895 5.611 1.00 96.31 100 THR A CA 1
ATOM 782 C C . THR A 1 100 ? 0.133 8.371 5.878 1.00 96.31 100 THR A C 1
ATOM 784 O O . THR A 1 100 ? 0.997 9.232 5.753 1.00 96.31 100 THR A O 1
ATOM 787 N N . ALA A 1 101 ? -1.122 8.670 6.223 1.00 94.12 101 ALA A N 1
ATOM 788 C CA . ALA A 1 101 ? -1.611 10.027 6.459 1.00 94.12 101 ALA A CA 1
ATOM 789 C C . ALA A 1 101 ? -1.289 10.564 7.861 1.00 94.12 101 ALA A C 1
ATOM 791 O O . ALA A 1 101 ? -1.404 9.835 8.859 1.00 94.12 101 ALA A O 1
ATOM 792 N N . ASN A 1 102 ? -1.051 11.879 7.928 1.00 91.56 102 ASN A N 1
ATOM 793 C CA . ASN A 1 102 ? -1.166 12.656 9.162 1.00 91.56 102 ASN A CA 1
ATOM 794 C C . ASN A 1 102 ? -2.556 12.456 9.788 1.00 91.56 102 ASN A C 1
ATOM 796 O O . ASN A 1 102 ? -3.568 12.379 9.085 1.00 91.56 102 ASN A O 1
ATOM 800 N N . SER A 1 103 ? -2.619 12.379 11.114 1.00 86.62 103 SER A N 1
ATOM 801 C CA . SER A 1 103 ? -3.882 12.485 11.837 1.00 86.62 103 SER A CA 1
ATOM 802 C C . SER A 1 103 ? -4.466 13.888 11.673 1.00 86.62 103 SER A C 1
ATOM 804 O O . SER A 1 103 ? -3.742 14.856 11.430 1.00 86.62 103 SER A O 1
ATOM 806 N N . GLY A 1 104 ? -5.770 14.030 11.915 1.00 83.44 104 GLY A N 1
ATOM 807 C CA . GLY A 1 104 ? -6.342 15.349 12.178 1.00 83.44 104 GLY A CA 1
ATOM 808 C C . GLY A 1 104 ? -5.654 16.034 13.367 1.00 83.44 104 GLY A C 1
ATOM 809 O O . GLY A 1 104 ? -5.023 15.378 14.205 1.00 83.44 104 GLY A O 1
ATOM 810 N N . GLN A 1 105 ? -5.776 17.359 13.439 1.00 84.75 105 GLN A N 1
ATOM 811 C CA . GLN A 1 105 ? -5.314 18.118 14.598 1.00 84.75 105 GLN A CA 1
ATOM 812 C C . GLN A 1 105 ? -6.282 17.913 15.765 1.00 84.75 105 GLN A C 1
ATOM 814 O O . GLN A 1 105 ? -7.483 18.131 15.623 1.00 84.75 105 GLN A O 1
ATOM 819 N N . VAL A 1 106 ? -5.757 17.501 16.920 1.00 83.25 106 VAL A N 1
ATOM 820 C CA . VAL A 1 106 ? -6.541 17.387 18.167 1.00 83.25 106 VAL A CA 1
ATOM 821 C C . VAL A 1 106 ? -6.516 18.705 18.941 1.00 83.25 106 VAL A C 1
ATOM 823 O O . VAL A 1 106 ? -7.438 19.043 19.677 1.00 83.25 106 VAL A O 1
ATOM 826 N N . SER A 1 107 ? -5.455 19.482 18.762 1.00 83.00 107 SER A N 1
ATOM 827 C CA . SER A 1 107 ? -5.303 20.851 19.252 1.00 83.00 107 SER A CA 1
ATOM 828 C C . SER A 1 107 ? -4.424 21.619 18.262 1.00 83.00 107 SER A C 1
ATOM 830 O O . SER A 1 107 ? -3.731 20.976 17.465 1.00 83.00 107 SER A O 1
ATOM 832 N N . PRO A 1 108 ? -4.428 22.964 18.268 1.00 87.81 108 PRO A N 1
ATOM 833 C CA . PRO A 1 108 ? -3.592 23.744 17.360 1.00 87.81 108 PRO A CA 1
ATOM 834 C C . PRO A 1 108 ? -2.124 23.298 17.435 1.00 87.81 108 PRO A C 1
ATOM 836 O O . PRO A 1 108 ? -1.515 23.332 18.500 1.00 87.81 108 PRO A O 1
ATOM 839 N N . GLY A 1 109 ? -1.578 22.823 16.312 1.00 81.50 109 GLY A N 1
ATOM 840 C CA . GLY A 1 109 ? -0.198 22.329 16.216 1.00 81.50 109 GLY A CA 1
ATOM 841 C C . GLY A 1 109 ? 0.054 20.911 16.750 1.00 81.50 109 GLY A C 1
ATOM 842 O O . GLY A 1 109 ? 1.171 20.421 16.621 1.00 81.50 109 GLY A O 1
ATOM 843 N N . VAL A 1 110 ? -0.952 20.224 17.301 1.00 83.31 110 VAL A N 1
ATOM 844 C CA . VAL A 1 110 ? -0.805 18.871 17.861 1.00 83.31 110 VAL A CA 1
ATOM 845 C C . VAL A 1 110 ? -1.498 17.844 16.970 1.00 83.31 110 VAL A C 1
ATOM 847 O O . VAL A 1 110 ? -2.730 17.796 16.877 1.00 83.31 110 VAL A O 1
ATOM 850 N N . MET A 1 111 ? -0.689 16.989 16.346 1.00 85.56 111 MET A N 1
ATOM 851 C CA . MET A 1 111 ? -1.128 15.783 15.644 1.00 85.56 111 MET A CA 1
ATOM 852 C C . MET A 1 111 ? -0.824 14.561 16.511 1.00 85.56 111 MET A C 1
ATOM 854 O O . MET A 1 111 ? 0.248 14.468 17.102 1.00 85.56 111 MET A O 1
ATOM 858 N N . THR A 1 112 ? -1.759 13.617 16.590 1.00 83.69 112 THR A N 1
ATOM 859 C CA . THR A 1 112 ? -1.554 12.349 17.307 1.00 83.69 112 THR A CA 1
ATOM 860 C C . THR A 1 112 ? -0.756 11.339 16.494 1.00 83.69 112 THR A C 1
ATOM 862 O O . THR A 1 112 ? -0.172 10.428 17.073 1.00 83.69 112 THR A O 1
ATOM 865 N N . ARG A 1 113 ? -0.714 11.489 15.165 1.00 85.88 113 ARG A N 1
ATOM 866 C CA . ARG A 1 113 ? 0.112 10.676 14.271 1.00 85.88 113 ARG A CA 1
ATOM 867 C C . ARG A 1 113 ? 0.627 11.519 13.109 1.00 85.88 113 ARG A C 1
ATOM 869 O O . ARG A 1 113 ? -0.170 12.132 12.403 1.00 85.88 113 ARG A O 1
ATOM 876 N N . GLY A 1 114 ? 1.935 11.502 12.881 1.00 91.56 114 GLY A N 1
ATOM 877 C CA . GLY A 1 114 ? 2.526 11.959 11.624 1.00 91.56 114 GLY A CA 1
ATOM 878 C C . GLY A 1 114 ? 2.441 10.858 10.568 1.00 91.56 114 GLY A C 1
ATOM 879 O O . GLY A 1 114 ? 2.617 9.686 10.885 1.00 91.56 114 GLY A O 1
ATOM 880 N N . GLY A 1 115 ? 2.132 11.222 9.329 1.00 94.19 115 GLY A N 1
ATOM 881 C CA . GLY A 1 115 ? 2.354 10.353 8.181 1.00 94.19 115 GLY A CA 1
ATOM 882 C C . GLY A 1 115 ? 3.844 10.115 7.952 1.00 94.19 115 GLY A C 1
ATOM 883 O O . GLY A 1 115 ? 4.670 10.897 8.434 1.00 94.19 115 GLY A O 1
ATOM 884 N N . ASP A 1 116 ? 4.193 9.065 7.212 1.00 97.44 116 ASP A N 1
ATOM 885 C CA . ASP A 1 116 ? 5.607 8.789 6.966 1.00 97.44 116 ASP A CA 1
ATOM 886 C C . ASP A 1 116 ? 6.249 9.879 6.097 1.00 97.44 116 ASP A C 1
ATOM 888 O O . ASP A 1 116 ? 5.587 10.533 5.284 1.00 97.44 116 ASP A O 1
ATOM 892 N N . MET A 1 117 ? 7.562 10.021 6.263 1.00 97.69 117 MET A N 1
ATOM 893 C CA . MET A 1 117 ? 8.465 10.753 5.375 1.00 97.69 117 MET A CA 1
ATOM 894 C C . MET A 1 117 ? 8.865 9.888 4.167 1.00 97.69 117 MET A C 1
ATOM 896 O O . MET A 1 117 ? 8.315 8.804 3.961 1.00 97.69 117 MET A O 1
ATOM 900 N N . HIS A 1 118 ? 9.848 10.330 3.375 1.00 97.62 118 HIS A N 1
ATOM 901 C CA . HIS A 1 118 ? 10.362 9.537 2.257 1.00 97.62 118 HIS A CA 1
ATOM 902 C C . HIS A 1 118 ? 10.889 8.170 2.716 1.00 97.62 118 HIS A C 1
ATOM 904 O O . HIS A 1 118 ? 10.668 7.150 2.072 1.00 97.62 118 HIS A O 1
ATOM 910 N N . ASN A 1 119 ? 11.542 8.094 3.873 1.00 97.19 119 ASN A N 1
ATOM 911 C CA . ASN A 1 119 ? 11.826 6.800 4.490 1.00 97.19 119 ASN A CA 1
ATOM 912 C C . ASN A 1 119 ? 10.578 6.321 5.242 1.00 97.19 119 ASN A C 1
ATOM 914 O O . ASN A 1 119 ? 10.311 6.766 6.357 1.00 97.19 119 ASN A O 1
ATOM 918 N N . MET A 1 120 ? 9.812 5.428 4.612 1.00 97.44 120 MET A N 1
ATOM 919 C CA . MET A 1 120 ? 8.538 4.948 5.148 1.00 97.44 120 MET A CA 1
ATOM 920 C C . MET A 1 120 ? 8.719 3.997 6.336 1.00 97.44 120 MET A C 1
ATOM 922 O O . MET A 1 120 ? 8.789 2.780 6.165 1.00 97.44 120 MET A O 1
ATOM 926 N N . GLU A 1 121 ? 8.771 4.548 7.550 1.00 96.19 121 GLU A N 1
ATOM 927 C CA . GLU A 1 121 ? 8.943 3.771 8.781 1.00 96.19 121 GLU A CA 1
ATOM 928 C C . GLU A 1 121 ? 7.822 2.740 8.977 1.00 96.19 121 GLU A C 1
ATOM 930 O O . GLU A 1 121 ? 8.088 1.601 9.360 1.00 96.19 121 GLU A O 1
ATOM 935 N N . SER A 1 122 ? 6.577 3.091 8.636 1.00 95.31 122 SER A N 1
ATOM 936 C CA . SER A 1 122 ? 5.429 2.189 8.787 1.00 95.31 122 SER A CA 1
ATOM 937 C C . SER A 1 122 ? 5.591 0.857 8.041 1.00 95.31 122 SER A C 1
ATOM 939 O O . SER A 1 122 ? 5.013 -0.145 8.456 1.00 95.31 122 SER A O 1
ATOM 941 N N . LEU A 1 123 ? 6.401 0.808 6.976 1.00 97.00 123 LEU A N 1
ATOM 942 C CA . LEU A 1 123 ? 6.677 -0.423 6.227 1.00 97.00 123 LEU A CA 1
ATOM 943 C C . LEU A 1 123 ? 7.494 -1.452 7.023 1.00 97.00 123 LEU A C 1
ATOM 945 O O . LEU A 1 123 ? 7.404 -2.646 6.733 1.00 97.00 123 LEU A O 1
ATOM 949 N N . LEU A 1 124 ? 8.268 -1.001 8.013 1.00 96.31 124 LEU A N 1
ATOM 950 C CA . LEU A 1 124 ? 9.151 -1.836 8.834 1.00 96.31 124 LEU A CA 1
ATOM 951 C C . LEU A 1 124 ? 8.437 -2.453 10.040 1.00 96.31 124 LEU A C 1
ATOM 953 O O . LEU A 1 124 ? 8.956 -3.375 10.666 1.00 96.31 124 LEU A O 1
ATOM 957 N N . HIS A 1 125 ? 7.248 -1.951 10.366 1.00 91.69 125 HIS A N 1
ATOM 958 C CA . HIS A 1 125 ? 6.488 -2.371 11.534 1.00 91.69 125 HIS A CA 1
ATOM 959 C C . HIS A 1 125 ? 5.331 -3.286 11.140 1.00 91.69 125 HIS A C 1
ATOM 961 O O . HIS A 1 125 ? 4.733 -3.146 10.070 1.00 91.69 125 HIS A O 1
ATOM 967 N N . HIS A 1 126 ? 4.977 -4.203 12.042 1.00 88.69 126 HIS A N 1
ATOM 968 C CA . HIS A 1 126 ? 3.776 -5.044 11.942 1.00 88.69 126 HIS A CA 1
ATOM 969 C C . HIS A 1 126 ? 3.654 -5.849 10.634 1.00 88.69 126 HIS A C 1
ATOM 971 O O . HIS A 1 126 ? 2.543 -6.072 10.155 1.00 88.69 126 HIS A O 1
ATOM 977 N N . ASP A 1 127 ? 4.781 -6.268 10.053 1.00 92.56 127 ASP A N 1
ATOM 978 C CA . ASP A 1 127 ? 4.844 -6.998 8.776 1.00 92.56 127 ASP A CA 1
ATOM 979 C C . ASP A 1 127 ? 4.132 -6.273 7.626 1.00 92.56 127 ASP A C 1
ATOM 981 O O . ASP A 1 127 ? 3.594 -6.900 6.711 1.00 92.56 127 ASP A O 1
ATOM 985 N N . THR A 1 128 ? 4.115 -4.938 7.663 1.00 94.44 128 THR A N 1
ATOM 986 C CA . THR A 1 128 ? 3.400 -4.137 6.668 1.00 94.44 128 THR A CA 1
ATOM 987 C C . THR A 1 128 ? 3.954 -4.382 5.267 1.00 94.44 128 THR A C 1
ATOM 989 O O . THR A 1 128 ? 3.180 -4.721 4.376 1.00 94.44 128 THR A O 1
ATOM 992 N N . LEU A 1 129 ? 5.271 -4.268 5.052 1.00 97.12 129 LEU A N 1
ATOM 993 C CA . LEU A 1 129 ? 5.857 -4.500 3.727 1.00 97.12 129 LEU A CA 1
ATOM 994 C C . LEU A 1 129 ? 5.628 -5.930 3.197 1.00 97.12 129 LEU A C 1
ATOM 996 O O . LEU A 1 129 ? 5.124 -6.036 2.078 1.00 97.12 129 LEU A O 1
ATOM 1000 N N . PRO A 1 130 ? 5.920 -7.013 3.951 1.00 96.81 130 PRO A N 1
ATOM 1001 C CA . PRO A 1 130 ? 5.574 -8.373 3.532 1.00 96.81 130 PRO A CA 1
ATOM 1002 C C . PRO A 1 130 ? 4.114 -8.508 3.095 1.00 96.81 130 PRO A C 1
ATOM 1004 O O . PRO A 1 130 ? 3.825 -9.039 2.031 1.00 96.81 130 PRO A O 1
ATOM 1007 N N . ARG A 1 131 ? 3.187 -7.918 3.850 1.00 95.81 131 ARG A N 1
ATOM 1008 C CA . ARG A 1 131 ? 1.762 -7.990 3.532 1.00 95.81 131 ARG A CA 1
ATOM 1009 C C . ARG A 1 131 ? 1.376 -7.211 2.273 1.00 95.81 131 ARG A C 1
ATOM 1011 O O . ARG A 1 131 ? 0.465 -7.616 1.557 1.00 95.81 131 ARG A O 1
ATOM 1018 N N . LEU A 1 132 ? 2.045 -6.095 1.986 1.00 97.81 132 LEU A N 1
ATOM 1019 C CA . LEU A 1 132 ? 1.858 -5.368 0.726 1.00 97.81 132 LEU A CA 1
ATOM 1020 C C . LEU A 1 132 ? 2.395 -6.166 -0.473 1.00 97.81 132 LEU A C 1
ATOM 1022 O O . LEU A 1 132 ? 1.800 -6.114 -1.548 1.00 97.81 132 LEU A O 1
ATOM 1026 N N . ILE A 1 133 ? 3.476 -6.928 -0.284 1.00 98.50 133 ILE A N 1
ATOM 1027 C CA . ILE A 1 133 ? 3.996 -7.872 -1.284 1.00 98.50 133 ILE A CA 1
ATOM 1028 C C . ILE A 1 133 ? 2.984 -9.003 -1.512 1.00 98.50 133 ILE A C 1
ATOM 1030 O O . ILE A 1 133 ? 2.599 -9.243 -2.656 1.00 98.50 133 ILE A O 1
ATOM 1034 N N . ASP A 1 134 ? 2.477 -9.624 -0.445 1.00 98.00 134 ASP A N 1
ATOM 1035 C CA . ASP A 1 134 ? 1.453 -10.674 -0.530 1.00 98.00 134 ASP A CA 1
ATOM 1036 C C . ASP A 1 134 ? 0.173 -10.174 -1.211 1.00 98.00 134 ASP A C 1
ATOM 1038 O O . ASP A 1 134 ? -0.447 -10.893 -1.994 1.00 98.00 134 ASP A O 1
ATOM 1042 N N . ALA A 1 135 ? -0.213 -8.920 -0.958 1.00 97.88 135 ALA A N 1
ATOM 1043 C CA . ALA A 1 135 ? -1.345 -8.292 -1.626 1.00 97.88 135 ALA A CA 1
ATOM 1044 C C . ALA A 1 135 ? -1.115 -8.168 -3.139 1.00 97.88 135 ALA A C 1
ATOM 1046 O O . ALA A 1 135 ? -2.004 -8.508 -3.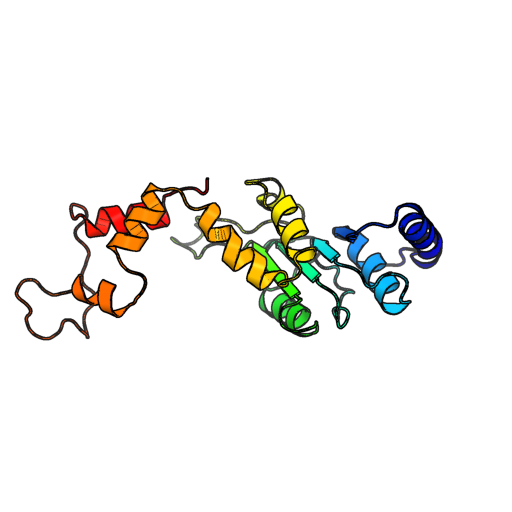915 1.00 97.88 135 ALA A O 1
ATOM 1047 N N . ALA A 1 136 ? 0.071 -7.730 -3.568 1.00 98.31 136 ALA A N 1
ATOM 1048 C CA . ALA A 1 136 ? 0.418 -7.643 -4.986 1.00 98.31 136 ALA A CA 1
ATOM 1049 C C . ALA A 1 136 ? 0.469 -9.020 -5.675 1.00 98.31 136 ALA A C 1
ATOM 1051 O O . ALA A 1 136 ? 0.092 -9.131 -6.838 1.00 98.31 136 ALA A O 1
ATOM 1052 N N . LEU A 1 137 ? 0.895 -10.064 -4.959 1.00 98.38 137 LEU A N 1
ATOM 1053 C CA . LEU A 1 137 ? 0.941 -11.448 -5.448 1.00 98.38 137 LEU A CA 1
ATOM 1054 C C . LEU A 1 137 ? -0.417 -12.170 -5.395 1.00 98.38 137 LEU A C 1
ATOM 1056 O O . LEU A 1 137 ? -0.562 -13.266 -5.936 1.00 98.38 137 LEU A O 1
ATOM 1060 N N . SER A 1 138 ? -1.412 -11.594 -4.722 1.00 97.50 138 SER A N 1
ATOM 1061 C CA . SER A 1 138 ? -2.686 -12.260 -4.469 1.00 97.50 138 SER A CA 1
ATOM 1062 C C . SER A 1 138 ? -3.512 -12.433 -5.751 1.00 97.50 138 SER A C 1
ATOM 1064 O O . SER A 1 138 ? -3.761 -11.444 -6.445 1.00 97.50 138 SER A O 1
ATOM 1066 N N . PRO A 1 139 ? -4.057 -13.635 -6.025 1.00 94.81 139 PRO A N 1
ATOM 1067 C CA . PRO A 1 139 ? -4.894 -13.877 -7.204 1.00 94.81 139 PRO A CA 1
ATOM 1068 C C . PRO A 1 139 ? -6.219 -13.103 -7.164 1.00 94.81 139 PRO A C 1
ATOM 1070 O O . PRO A 1 139 ? -6.767 -12.760 -8.205 1.00 94.81 139 PRO A O 1
ATOM 1073 N N . ASP A 1 140 ? -6.712 -12.789 -5.963 1.00 93.31 140 ASP A N 1
ATOM 1074 C CA . ASP A 1 140 ? -7.939 -12.005 -5.762 1.00 93.31 140 ASP A CA 1
ATOM 1075 C C . ASP A 1 140 ? -7.723 -10.491 -5.976 1.00 93.31 140 ASP A C 1
ATOM 1077 O O . ASP A 1 140 ? -8.665 -9.704 -5.886 1.00 93.31 140 ASP A O 1
ATOM 1081 N N . GLY A 1 141 ? -6.476 -10.075 -6.217 1.00 95.38 141 GLY A N 1
ATOM 1082 C CA . GLY A 1 141 ? -6.059 -8.683 -6.308 1.00 95.38 141 GLY A CA 1
ATOM 1083 C C . GLY A 1 141 ? -5.700 -8.051 -4.952 1.00 95.38 141 GLY A C 1
ATOM 1084 O O . GLY A 1 141 ? -6.079 -8.562 -3.886 1.00 95.38 141 GLY A O 1
ATOM 1085 N N . PRO A 1 142 ? -4.965 -6.921 -4.959 1.00 97.06 142 PRO A N 1
ATOM 1086 C CA . PRO A 1 142 ? -4.383 -6.377 -3.735 1.00 97.06 142 PRO A CA 1
ATOM 1087 C C . PRO A 1 142 ? -5.412 -5.821 -2.751 1.00 97.06 142 PRO A C 1
ATOM 1089 O O . PRO A 1 142 ? -5.284 -6.008 -1.541 1.00 97.06 142 PRO A O 1
ATOM 1092 N N . GLU A 1 143 ? -6.464 -5.171 -3.249 1.00 93.50 143 GLU A N 1
ATOM 1093 C CA . GLU A 1 143 ? -7.509 -4.595 -2.400 1.00 93.50 143 GLU A CA 1
ATOM 1094 C C . GLU A 1 143 ? -8.277 -5.683 -1.637 1.00 93.50 143 GLU A C 1
ATOM 1096 O O . GLU A 1 143 ? -8.393 -5.625 -0.408 1.00 93.50 143 GLU A O 1
ATOM 1101 N N . VAL A 1 144 ? -8.728 -6.724 -2.345 1.00 93.19 144 VAL A N 1
ATOM 1102 C CA . VAL A 1 144 ? -9.456 -7.853 -1.749 1.00 93.19 144 VAL A CA 1
ATOM 1103 C C . VAL A 1 144 ? -8.576 -8.580 -0.737 1.00 93.19 144 VAL A C 1
ATOM 1105 O O . VAL A 1 144 ? -9.032 -8.885 0.369 1.00 93.19 144 VAL A O 1
ATOM 1108 N N . HIS A 1 145 ? -7.298 -8.796 -1.063 1.00 95.44 145 HIS A N 1
ATOM 1109 C CA . HIS A 1 145 ? -6.344 -9.390 -0.133 1.00 95.44 145 HIS A CA 1
ATOM 1110 C C . HIS A 1 145 ? -6.249 -8.590 1.169 1.00 95.44 145 HIS A C 1
ATOM 1112 O O . HIS A 1 145 ? -6.362 -9.159 2.258 1.00 95.44 145 HIS A O 1
ATOM 1118 N N . MET A 1 146 ? -6.081 -7.268 1.075 1.00 93.88 146 MET A N 1
ATOM 1119 C CA . MET A 1 146 ? -5.946 -6.402 2.246 1.00 93.88 146 MET A CA 1
ATOM 1120 C C . MET A 1 146 ? -7.216 -6.396 3.104 1.00 93.88 146 MET A C 1
ATOM 1122 O O . MET A 1 146 ? -7.124 -6.507 4.331 1.00 93.88 146 MET A O 1
ATOM 1126 N N . VAL A 1 147 ? -8.394 -6.348 2.476 1.00 90.06 147 VAL A N 1
ATOM 1127 C CA . VAL A 1 147 ? -9.704 -6.429 3.149 1.00 90.06 147 VAL A CA 1
ATOM 1128 C C . VAL A 1 147 ? -9.979 -7.820 3.729 1.00 90.06 147 VAL A C 1
ATOM 1130 O O . VAL A 1 147 ? -10.759 -7.961 4.667 1.00 90.06 147 VAL A O 1
ATOM 1133 N N . ARG A 1 148 ? -9.352 -8.885 3.239 1.00 90.31 148 ARG A N 1
A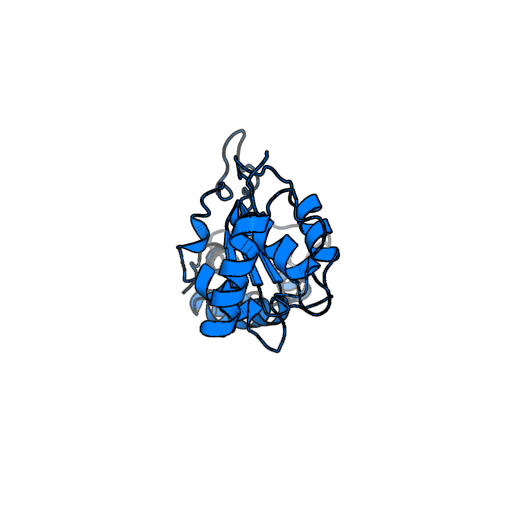TOM 1134 C CA . ARG A 1 148 ? -9.468 -10.201 3.876 1.00 90.31 148 ARG A CA 1
ATOM 1135 C C . ARG A 1 148 ? -8.566 -10.284 5.106 1.00 90.31 148 ARG A C 1
ATOM 1137 O O . ARG A 1 148 ? -9.040 -10.542 6.213 1.00 90.31 148 ARG A O 1
ATOM 1144 N N . THR A 1 149 ? -7.286 -9.970 4.933 1.00 90.75 149 THR A N 1
ATOM 1145 C CA . THR A 1 149 ? -6.245 -10.212 5.946 1.00 90.75 149 THR A CA 1
ATOM 1146 C C . THR A 1 149 ? -6.256 -9.205 7.099 1.00 90.75 149 THR A C 1
ATOM 1148 O O . THR A 1 149 ? -5.722 -9.480 8.171 1.00 90.75 149 THR A O 1
ATOM 1151 N N . TRP A 1 150 ? -6.911 -8.043 6.960 1.00 86.12 150 TRP A N 1
ATOM 1152 C CA . TRP A 1 150 ? -6.963 -7.053 8.052 1.00 86.12 150 TRP A CA 1
ATOM 1153 C C . TRP A 1 150 ? -7.664 -7.585 9.309 1.00 86.12 150 TRP A C 1
ATOM 1155 O O . TRP A 1 150 ? -7.258 -7.253 10.420 1.00 86.12 150 TRP A O 1
ATOM 1165 N N . ARG A 1 151 ? -8.677 -8.447 9.146 1.00 81.94 151 ARG A N 1
ATOM 1166 C CA . ARG A 1 151 ? -9.464 -9.027 10.242 1.00 81.94 151 ARG A CA 1
ATOM 1167 C C . ARG A 1 151 ? -8.643 -10.014 11.048 1.00 81.94 151 ARG A C 1
ATOM 1169 O O . ARG A 1 151 ? -8.810 -10.090 12.260 1.00 81.94 151 ARG A O 1
ATOM 1176 N N . GLU A 1 152 ? -7.739 -10.726 10.388 1.00 85.31 152 GLU A N 1
ATOM 1177 C CA . GLU A 1 152 ? -6.841 -11.702 11.010 1.00 85.31 152 GLU A CA 1
ATOM 1178 C C . GLU A 1 152 ? -5.825 -11.016 11.935 1.00 85.31 152 GLU A C 1
ATOM 1180 O O . GLU A 1 152 ? -5.386 -11.600 12.925 1.00 85.31 152 GLU A O 1
ATOM 1185 N N . ARG A 1 153 ? -5.526 -9.734 11.680 1.00 84.38 153 ARG A N 1
ATOM 1186 C CA . ARG A 1 153 ? -4.663 -8.891 12.519 1.00 84.38 153 ARG A CA 1
ATOM 1187 C C . ARG A 1 153 ? -5.396 -8.238 13.696 1.00 84.38 153 ARG A C 1
ATOM 1189 O O . ARG A 1 153 ? -4.747 -7.593 14.515 1.00 84.38 153 ARG A O 1
ATOM 1196 N N . LEU A 1 154 ? -6.718 -8.376 13.828 1.00 87.06 154 LEU A N 1
ATOM 1197 C CA . LEU A 1 154 ? -7.453 -7.794 14.957 1.00 87.06 154 LEU A CA 1
ATOM 1198 C C . LEU A 1 154 ? -7.340 -8.686 16.198 1.00 87.06 154 LEU A C 1
ATOM 1200 O O . LEU A 1 154 ? -7.601 -9.892 16.153 1.00 87.06 154 LEU A O 1
ATOM 1204 N N . ARG A 1 155 ? -6.967 -8.106 17.344 1.00 88.69 155 ARG A N 1
ATOM 1205 C CA . ARG A 1 155 ? -6.958 -8.825 18.628 1.00 88.69 155 ARG A CA 1
ATOM 1206 C C . ARG A 1 155 ? -8.369 -9.293 19.007 1.00 88.69 155 ARG A C 1
ATOM 1208 O O . ARG A 1 155 ? -9.377 -8.715 18.602 1.00 88.69 155 ARG A O 1
ATOM 1215 N N . GLU A 1 156 ? -8.442 -10.386 19.764 1.00 91.25 156 GLU A N 1
ATOM 1216 C CA . GLU A 1 156 ? -9.719 -11.032 20.103 1.00 91.25 156 GLU A CA 1
ATOM 1217 C C . GLU A 1 156 ? -10.645 -10.129 20.936 1.00 91.25 156 GLU A C 1
ATOM 1219 O O . GLU A 1 156 ? -11.865 -10.186 20.794 1.00 91.25 156 GLU A O 1
ATOM 1224 N N . ASP A 1 157 ? -10.076 -9.272 21.783 1.00 93.25 157 ASP A N 1
ATOM 1225 C CA . ASP A 1 157 ? -10.797 -8.247 22.545 1.00 93.25 157 ASP A CA 1
ATOM 1226 C C . ASP A 1 157 ? -11.475 -7.221 21.626 1.00 93.25 157 ASP A C 1
ATOM 1228 O O . ASP A 1 157 ? -12.668 -6.957 21.786 1.00 93.25 157 ASP A O 1
ATOM 1232 N N . ARG A 1 158 ? -10.773 -6.730 20.600 1.00 93.19 158 ARG A N 1
ATOM 1233 C CA . ARG A 1 158 ? -11.353 -5.869 19.565 1.00 93.19 158 ARG A CA 1
ATOM 1234 C C . ARG A 1 158 ? -12.451 -6.576 18.787 1.00 93.19 158 ARG A C 1
ATOM 1236 O O . ARG A 1 158 ? -13.531 -6.017 18.635 1.00 93.19 158 ARG A O 1
ATOM 1243 N N . LEU A 1 159 ? -12.227 -7.818 18.356 1.00 91.81 159 LEU A N 1
ATOM 1244 C CA . LEU A 1 159 ? -13.249 -8.601 17.652 1.00 91.81 159 LEU A CA 1
ATOM 1245 C C . LEU A 1 159 ? -14.508 -8.806 18.509 1.00 91.81 159 LEU A C 1
ATOM 1247 O O . LEU A 1 159 ? -15.628 -8.769 18.001 1.00 91.81 159 LEU A O 1
ATOM 1251 N N . LYS A 1 160 ? -14.356 -9.026 19.819 1.00 93.88 160 LYS A N 1
ATOM 1252 C CA . LYS A 1 160 ? -15.483 -9.094 20.763 1.00 93.88 160 LYS A CA 1
ATOM 1253 C C . LYS A 1 160 ? -16.194 -7.747 20.892 1.00 93.88 160 LYS A C 1
ATOM 1255 O O . LYS A 1 160 ? -17.420 -7.728 20.823 1.00 93.88 160 LYS A O 1
ATOM 1260 N N . ALA A 1 161 ? -15.453 -6.648 21.016 1.00 93.50 161 ALA A N 1
ATOM 1261 C CA . ALA A 1 161 ? -16.020 -5.306 21.106 1.00 93.50 161 ALA A CA 1
ATOM 1262 C C . ALA A 1 161 ? -16.784 -4.904 19.831 1.00 93.50 161 ALA A C 1
ATOM 1264 O O . ALA A 1 161 ? -17.915 -4.435 19.927 1.00 93.50 161 ALA A O 1
ATOM 1265 N N . GLU A 1 162 ? -16.232 -5.162 18.640 1.00 91.81 162 GLU A N 1
ATOM 1266 C CA . GLU A 1 162 ? -16.909 -4.913 17.358 1.00 91.81 162 GLU A CA 1
ATOM 1267 C C . GLU A 1 162 ? -18.177 -5.767 17.210 1.00 91.81 162 GLU A C 1
ATOM 1269 O O . GLU A 1 162 ? -19.227 -5.252 16.826 1.00 91.81 162 GLU A O 1
ATOM 1274 N N . ARG A 1 163 ? -18.127 -7.059 17.576 1.00 92.62 163 ARG A N 1
ATOM 1275 C CA . ARG A 1 163 ? -19.320 -7.927 17.579 1.00 92.62 163 ARG A CA 1
ATOM 1276 C C . ARG A 1 163 ? -20.399 -7.420 18.532 1.00 92.62 163 ARG A C 1
ATOM 1278 O O . ARG A 1 163 ? -21.578 -7.488 18.190 1.00 92.62 163 ARG A O 1
ATOM 1285 N N . TRP A 1 164 ? -20.000 -6.930 19.705 1.00 93.12 164 TRP A N 1
ATOM 1286 C CA . TRP A 1 164 ? -20.917 -6.373 20.695 1.00 93.12 164 TRP A CA 1
ATOM 1287 C C . TRP A 1 164 ? -21.572 -5.089 20.177 1.00 93.12 164 TRP A C 1
ATOM 1289 O O . TRP A 1 164 ? -22.797 -4.984 20.196 1.00 93.12 164 TRP A O 1
ATOM 1299 N N . LEU A 1 165 ? -20.789 -4.144 19.648 1.00 90.44 165 LEU A N 1
ATOM 1300 C CA . LEU A 1 165 ? -21.293 -2.886 19.078 1.00 90.44 165 LEU A CA 1
ATOM 1301 C C . LEU A 1 165 ? -22.180 -3.121 17.845 1.00 90.44 165 LEU A C 1
ATOM 1303 O O . LEU A 1 165 ? -23.167 -2.416 17.641 1.00 90.44 165 LEU A O 1
ATOM 1307 N N . GLY A 1 166 ? -21.870 -4.162 17.073 1.00 90.38 166 GLY A N 1
ATOM 1308 C CA . GLY A 1 166 ? -22.533 -4.491 15.822 1.00 90.38 166 GLY A CA 1
ATOM 1309 C C . GLY A 1 166 ? -21.893 -3.784 14.627 1.00 90.38 166 GLY A C 1
ATOM 1310 O O . GLY A 1 166 ? -21.265 -2.739 14.740 1.00 90.38 166 GLY A O 1
ATOM 1311 N N . TYR A 1 167 ? -22.082 -4.370 13.445 1.00 86.31 167 TYR A N 1
ATOM 1312 C CA . TYR A 1 167 ? -21.487 -3.891 12.187 1.00 86.31 167 TYR A CA 1
ATOM 1313 C C . TYR A 1 167 ? -22.408 -2.963 11.388 1.00 86.31 167 TYR A C 1
ATOM 1315 O O . TYR A 1 167 ? -22.153 -2.683 10.220 1.00 86.31 167 TYR A O 1
ATOM 1323 N N . ARG A 1 168 ? -23.530 -2.555 11.983 1.00 84.31 168 ARG A N 1
ATOM 1324 C CA . ARG A 1 168 ? -24.592 -1.799 11.321 1.00 84.31 168 ARG A CA 1
ATOM 1325 C C . ARG A 1 168 ? -24.865 -0.516 12.098 1.00 84.31 168 ARG A C 1
ATOM 1327 O O . ARG A 1 168 ? -25.053 -0.619 13.315 1.00 84.31 168 ARG A O 1
ATOM 1334 N N . PRO A 1 169 ? -24.930 0.655 11.438 1.00 76.44 169 PRO A N 1
ATOM 1335 C CA . PRO A 1 169 ? -25.272 1.912 12.098 1.00 76.44 169 PRO A CA 1
ATOM 1336 C C . PRO A 1 169 ? -26.559 1.820 12.924 1.00 76.44 169 PRO A C 1
ATOM 1338 O O . PRO A 1 169 ? -26.636 2.392 14.005 1.00 76.44 169 PRO A O 1
ATOM 1341 N N . GLU A 1 170 ? -27.544 1.043 12.469 1.00 81.06 170 GLU A N 1
ATOM 1342 C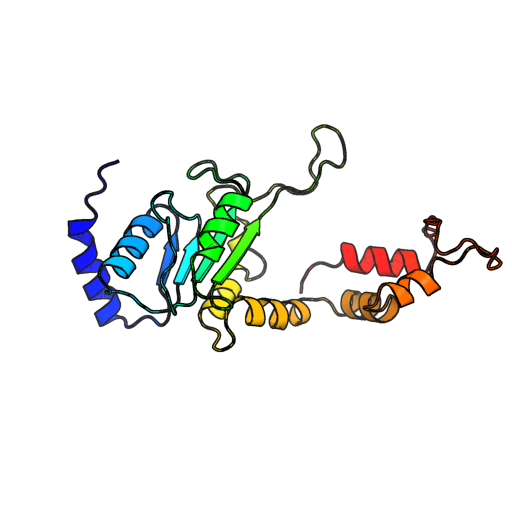 CA . GLU A 1 170 ? -28.823 0.853 13.160 1.00 81.06 170 GLU A CA 1
ATOM 1343 C C . GLU A 1 170 ? -28.640 0.208 14.544 1.00 81.06 170 GLU A C 1
ATOM 1345 O O . GLU A 1 170 ? -29.261 0.643 15.509 1.00 81.06 170 GLU A O 1
ATOM 1350 N N . ARG A 1 171 ? -27.728 -0.767 14.676 1.00 80.31 171 ARG A N 1
ATOM 1351 C CA . ARG A 1 171 ? -27.435 -1.419 15.967 1.00 80.31 171 ARG A CA 1
ATOM 1352 C C . ARG A 1 171 ? -26.693 -0.508 16.938 1.00 80.31 171 ARG A C 1
ATOM 1354 O O . ARG A 1 171 ? -26.899 -0.609 18.143 1.00 80.31 171 ARG A O 1
ATOM 1361 N N . LEU A 1 172 ? -25.841 0.378 16.425 1.00 76.88 172 LEU A N 1
ATOM 1362 C CA . LEU A 1 172 ? -25.216 1.415 17.246 1.00 76.88 172 LEU A CA 1
ATOM 1363 C C . LEU A 1 172 ? -26.274 2.406 17.749 1.00 76.88 172 LEU A C 1
ATOM 1365 O O . LEU A 1 172 ? -26.292 2.735 18.931 1.00 76.88 172 LEU A O 1
ATOM 1369 N N . ARG A 1 173 ? -27.226 2.802 16.891 1.00 74.12 173 ARG A N 1
ATOM 1370 C CA . ARG A 1 173 ? -28.327 3.706 17.268 1.00 74.12 173 ARG A CA 1
ATOM 1371 C C . ARG A 1 173 ? -29.260 3.135 18.333 1.00 74.12 173 ARG A C 1
ATOM 1373 O O . ARG A 1 173 ? -29.736 3.894 19.168 1.00 74.12 173 ARG A O 1
ATOM 1380 N N . GLU A 1 174 ? -29.499 1.822 18.357 1.00 75.69 174 GLU A N 1
ATOM 1381 C CA . GLU A 1 174 ? -30.267 1.176 19.439 1.00 75.69 174 GLU A CA 1
ATOM 1382 C C . GLU A 1 174 ? -29.665 1.437 20.830 1.00 75.69 174 GLU A C 1
ATOM 1384 O O . GLU A 1 174 ? -30.387 1.425 21.828 1.00 75.69 174 GLU A O 1
ATOM 1389 N N . ARG A 1 175 ? -28.354 1.696 20.898 1.00 74.31 175 ARG A N 1
ATOM 1390 C CA . ARG A 1 175 ? -27.625 1.993 22.137 1.00 74.31 175 ARG A CA 1
ATOM 1391 C C . ARG A 1 175 ? -27.603 3.492 22.456 1.00 74.31 175 ARG A C 1
ATOM 1393 O O . ARG A 1 175 ? -27.582 3.858 23.626 1.00 74.31 175 ARG A O 1
ATOM 1400 N N . TRP A 1 176 ? -27.727 4.350 21.442 1.00 72.62 176 TRP A N 1
ATOM 1401 C CA . TRP A 1 176 ? -27.795 5.816 21.554 1.00 72.62 176 TRP A CA 1
ATOM 1402 C C . TRP A 1 176 ? -29.202 6.342 21.884 1.00 72.62 176 TRP A C 1
ATOM 1404 O O . TRP A 1 176 ? -29.601 7.404 21.416 1.00 72.62 176 TRP A O 1
ATOM 1414 N N . GLN A 1 177 ? -29.987 5.604 22.667 1.00 66.12 177 GLN A N 1
ATOM 1415 C CA . GLN A 1 177 ? -31.334 6.034 23.048 1.00 66.12 177 GLN A CA 1
ATOM 1416 C C . GLN A 1 177 ? -31.288 6.936 24.285 1.00 66.12 177 GLN A C 1
ATOM 1418 O O . GLN A 1 177 ? -30.579 6.650 25.255 1.00 66.12 177 GLN A O 1
ATOM 1423 N N . SER A 1 178 ? -32.084 8.009 24.288 1.00 61.78 178 SER A N 1
ATOM 1424 C CA . SER A 1 178 ? -32.290 8.830 25.482 1.00 61.78 178 SER A CA 1
ATOM 1425 C C . SER A 1 178 ? -32.785 7.972 26.650 1.00 61.78 178 SER A C 1
ATOM 1427 O O . SER A 1 178 ? -33.569 7.031 26.481 1.00 61.78 178 SER A O 1
ATOM 1429 N N . ARG A 1 179 ? -32.368 8.311 27.877 1.00 61.88 179 ARG A N 1
ATOM 1430 C CA . ARG A 1 179 ? -32.959 7.708 29.079 1.00 61.88 179 ARG A CA 1
ATOM 1431 C C . ARG A 1 179 ? -34.472 7.942 29.046 1.00 61.88 179 ARG A C 1
ATOM 1433 O O . ARG A 1 179 ? -34.921 9.077 29.156 1.00 61.88 179 ARG A O 1
ATOM 1440 N N . GLY A 1 180 ? -35.238 6.862 28.894 1.00 65.88 180 GLY A N 1
ATOM 1441 C CA . GLY A 1 180 ? -36.700 6.908 28.832 1.00 65.88 180 GLY A CA 1
ATOM 1442 C C . GLY A 1 180 ? -37.312 7.017 27.431 1.00 65.88 180 GLY A C 1
ATOM 1443 O O . GLY A 1 180 ? -38.529 7.144 27.357 1.00 65.88 180 GLY A O 1
ATOM 1444 N N . ARG A 1 181 ? -36.525 6.924 26.342 1.00 65.81 181 ARG A N 1
ATOM 1445 C CA . ARG A 1 181 ? -37.017 6.900 24.944 1.00 65.81 181 ARG A CA 1
ATOM 1446 C C . ARG A 1 181 ? -37.972 8.054 24.624 1.00 65.81 181 ARG A C 1
ATOM 1448 O O . ARG A 1 181 ? -39.087 7.851 24.151 1.00 65.81 181 ARG A O 1
ATOM 1455 N N . LEU A 1 182 ? -37.532 9.286 24.868 1.00 64.31 182 LEU A N 1
ATOM 1456 C CA . LEU A 1 182 ? -38.357 10.496 24.740 1.00 64.31 182 LEU A CA 1
ATOM 1457 C C . LEU A 1 182 ? -38.648 10.916 23.279 1.00 64.31 182 LEU A C 1
ATOM 1459 O O . LEU A 1 182 ? -39.085 12.038 23.031 1.00 64.31 182 LEU A O 1
ATOM 1463 N N . GLY A 1 183 ? -38.421 10.032 22.299 1.00 61.69 183 GLY A N 1
ATOM 1464 C CA . GLY A 1 183 ? -38.891 10.206 20.920 1.00 61.69 183 GLY A CA 1
ATOM 1465 C C . GLY A 1 183 ? -38.069 11.156 20.041 1.00 61.69 183 GLY A C 1
ATOM 1466 O O . GLY A 1 183 ? -38.572 11.599 19.013 1.00 61.69 183 GLY A O 1
ATOM 1467 N N . ARG A 1 184 ? -36.820 11.481 20.410 1.00 63.34 184 ARG A N 1
ATOM 1468 C CA . ARG A 1 184 ? -35.893 12.303 19.591 1.00 63.34 184 ARG A CA 1
ATOM 1469 C C . ARG A 1 184 ? -34.540 11.639 19.323 1.00 63.34 184 ARG A C 1
ATOM 1471 O O . ARG A 1 184 ? -33.581 12.312 18.950 1.00 63.34 184 ARG A O 1
ATOM 1478 N N . ASP A 1 185 ? -34.468 10.325 19.503 1.00 67.12 185 ASP A N 1
ATOM 1479 C CA . ASP A 1 185 ? -33.213 9.566 19.476 1.00 67.12 185 ASP A CA 1
ATOM 1480 C C . ASP A 1 185 ? -32.539 9.563 18.086 1.00 67.12 185 ASP A C 1
ATOM 1482 O O . ASP A 1 185 ? -31.334 9.372 17.979 1.00 67.12 185 ASP A O 1
ATOM 1486 N N . GLU A 1 186 ? -33.285 9.849 17.013 1.00 66.81 186 GLU A N 1
ATOM 1487 C CA . GLU A 1 186 ? -32.742 9.948 15.648 1.00 66.81 186 GLU A CA 1
ATOM 1488 C C . GLU A 1 186 ? -32.084 11.302 15.329 1.00 66.81 186 GLU A C 1
ATOM 1490 O O . GLU A 1 186 ? -31.370 11.419 14.335 1.00 66.81 186 GLU A O 1
ATOM 1495 N N . GLN A 1 187 ? -32.323 12.331 16.147 1.00 68.75 187 GLN A N 1
ATOM 1496 C CA . GLN A 1 187 ? -31.911 13.716 15.870 1.00 68.75 187 GLN A CA 1
ATOM 1497 C C . GLN A 1 187 ? -30.828 14.232 16.824 1.00 68.75 187 GLN A C 1
ATOM 1499 O O . GLN A 1 187 ? -30.329 15.342 16.642 1.00 68.75 187 GLN A O 1
ATOM 1504 N N . LEU A 1 188 ? -30.479 13.460 17.855 1.00 68.50 188 LEU A N 1
ATOM 1505 C CA . LEU A 1 188 ? -29.578 13.880 18.924 1.00 68.50 188 LEU A CA 1
ATOM 1506 C C . LEU A 1 188 ? -28.437 12.876 19.092 1.00 68.50 188 LEU A C 1
ATOM 1508 O O . LEU A 1 188 ? -28.654 11.671 19.150 1.00 68.50 188 LEU A O 1
ATOM 1512 N N . ILE A 1 189 ? -27.213 13.394 19.197 1.00 70.12 189 ILE A N 1
ATOM 1513 C CA . ILE A 1 189 ? -26.040 12.618 19.605 1.00 70.12 189 ILE A CA 1
ATOM 1514 C C . ILE A 1 189 ? -25.953 12.718 21.126 1.00 70.12 189 ILE A C 1
ATOM 1516 O O . ILE A 1 189 ? -25.852 13.820 21.668 1.00 70.12 189 ILE A O 1
ATOM 1520 N N . PHE A 1 190 ? -25.999 11.581 21.815 1.00 76.25 190 PHE A N 1
ATOM 1521 C CA . PHE A 1 190 ? -25.875 11.529 23.269 1.00 76.25 190 PHE A CA 1
ATOM 1522 C C . PHE A 1 190 ? -24.437 11.229 23.680 1.00 76.25 190 PHE A C 1
ATOM 1524 O O . PHE A 1 190 ? -23.726 10.472 23.020 1.00 76.25 190 PHE A O 1
ATOM 1531 N N . GLU A 1 191 ? -24.010 11.813 24.798 1.00 81.00 191 GLU A N 1
ATOM 1532 C CA . GLU A 1 191 ? -22.724 11.469 25.393 1.00 81.00 191 GLU A CA 1
ATOM 1533 C C . GLU A 1 191 ? -22.772 10.036 25.939 1.00 81.00 191 GLU A C 1
ATOM 1535 O O . GLU A 1 191 ? -23.643 9.692 26.743 1.00 81.00 191 GLU A O 1
ATOM 1540 N N . VAL A 1 192 ? -21.822 9.199 25.516 1.00 82.81 192 VAL A N 1
ATOM 1541 C CA . VAL A 1 192 ? -21.677 7.831 26.025 1.00 82.81 192 VAL A CA 1
ATOM 1542 C C . VAL A 1 192 ? -21.027 7.893 27.415 1.00 82.81 192 VAL A C 1
ATOM 1544 O O . VAL A 1 192 ? -19.880 8.340 27.524 1.00 82.81 192 VAL A O 1
ATOM 1547 N N . PRO A 1 193 ? -21.693 7.431 28.495 1.00 86.31 193 PRO A N 1
ATOM 1548 C CA . PRO A 1 193 ? -21.133 7.519 29.840 1.00 86.31 193 PRO A CA 1
ATOM 1549 C C . PRO A 1 193 ? -19.814 6.752 29.949 1.00 86.31 193 PRO A C 1
ATOM 1551 O O . PRO A 1 193 ? -19.755 5.572 29.602 1.00 86.31 193 PRO A O 1
ATOM 1554 N N . ARG A 1 194 ? -18.766 7.382 30.494 1.00 89.44 194 ARG A N 1
ATOM 1555 C CA . ARG A 1 194 ? -17.409 6.796 30.582 1.00 89.44 194 ARG A CA 1
ATOM 1556 C C . ARG A 1 194 ? -17.331 5.474 31.351 1.00 89.44 194 ARG A C 1
ATOM 1558 O O . ARG A 1 194 ? -16.426 4.681 31.127 1.00 89.44 194 ARG A O 1
ATOM 1565 N N . ASN A 1 195 ? -18.270 5.234 32.260 1.00 90.56 195 ASN A N 1
ATOM 1566 C CA . ASN A 1 195 ? -18.367 4.007 33.051 1.00 90.56 195 ASN A CA 1
ATOM 1567 C C . ASN A 1 195 ? -19.251 2.920 32.406 1.00 90.56 195 ASN A C 1
ATOM 1569 O O . ASN A 1 195 ? -19.414 1.847 32.987 1.00 90.56 195 ASN A O 1
ATOM 1573 N N . SER A 1 196 ? -19.838 3.177 31.235 1.00 90.25 196 SER A N 1
ATOM 1574 C CA . SER A 1 196 ? -20.702 2.220 30.539 1.00 90.25 196 SER A CA 1
ATOM 1575 C C . SER A 1 196 ? -19.907 1.101 29.856 1.00 90.25 196 SER A C 1
ATOM 1577 O O . SER A 1 196 ? -18.711 1.215 29.580 1.00 90.25 196 SER A O 1
ATOM 1579 N N . GLU A 1 197 ? -20.575 -0.019 29.571 1.00 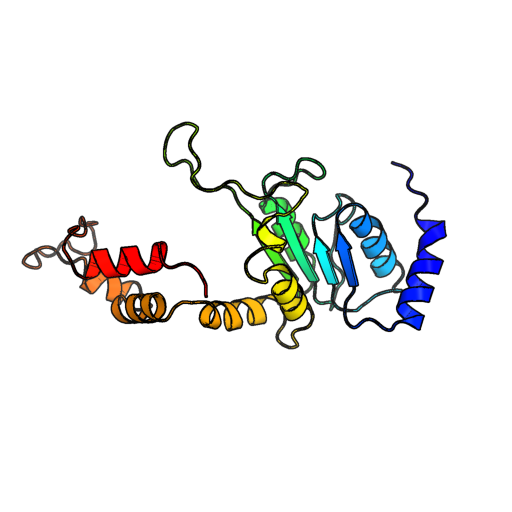91.31 197 GLU A N 1
ATOM 1580 C CA . GLU A 1 197 ? -20.010 -1.081 28.729 1.00 91.31 197 GLU A CA 1
ATOM 1581 C C . GLU A 1 197 ? -19.779 -0.600 27.291 1.00 91.31 197 GLU A C 1
ATOM 1583 O O . GLU A 1 197 ? -18.747 -0.917 26.708 1.00 91.31 197 GLU A O 1
ATOM 1588 N N . GLU A 1 198 ? -20.672 0.244 26.764 1.00 89.62 198 GLU A N 1
ATOM 1589 C CA . GLU A 1 198 ? -20.526 0.833 25.432 1.00 89.62 198 GLU A CA 1
ATOM 1590 C C . GLU A 1 198 ? -19.233 1.637 25.309 1.00 89.62 198 GLU A C 1
ATOM 1592 O O . GLU A 1 198 ? -18.462 1.404 24.379 1.00 89.62 198 GLU A O 1
ATOM 1597 N N . PHE A 1 199 ? -18.947 2.510 26.281 1.00 90.81 199 PHE A N 1
ATOM 1598 C CA . PHE A 1 199 ? -17.706 3.281 26.289 1.00 90.81 199 PHE A CA 1
ATOM 1599 C C . PHE A 1 199 ? -16.476 2.370 26.289 1.00 90.81 199 PHE A C 1
ATOM 1601 O O . PHE A 1 199 ? -15.557 2.590 25.506 1.00 90.81 199 PHE A O 1
ATOM 1608 N N . ARG A 1 200 ? -16.478 1.309 27.107 1.00 93.19 200 ARG A N 1
ATOM 1609 C CA . ARG A 1 200 ? -15.377 0.332 27.157 1.00 93.19 200 ARG A CA 1
ATOM 1610 C C . ARG A 1 200 ? -15.202 -0.413 25.834 1.00 93.19 200 ARG A C 1
ATOM 1612 O O . ARG A 1 200 ? -14.069 -0.615 25.401 1.00 93.19 200 ARG A O 1
ATOM 1619 N N . CYS A 1 201 ? -16.289 -0.810 25.171 1.00 93.00 201 CYS A N 1
ATOM 1620 C CA . CYS A 1 201 ? -16.220 -1.446 23.856 1.00 93.00 201 CYS A CA 1
ATOM 1621 C C . CYS A 1 201 ? -15.683 -0.481 22.792 1.00 93.00 201 CYS A C 1
ATOM 1623 O O . CYS A 1 201 ? -14.769 -0.853 22.060 1.00 93.00 201 CYS A O 1
ATOM 1625 N N . ILE A 1 202 ? -16.184 0.757 22.743 1.00 90.31 202 ILE A N 1
ATOM 1626 C CA . ILE A 1 202 ? -15.688 1.801 21.833 1.00 90.31 202 ILE A CA 1
ATOM 1627 C C . ILE A 1 202 ? -14.194 2.035 22.074 1.00 90.31 202 ILE A C 1
ATOM 1629 O O . ILE A 1 202 ? -13.392 1.950 21.145 1.00 90.31 202 ILE A O 1
ATOM 1633 N N . GLU A 1 203 ? -13.798 2.257 23.326 1.00 92.25 203 GLU A N 1
ATOM 1634 C CA . GLU A 1 203 ? -12.403 2.462 23.711 1.00 92.25 203 GLU A CA 1
ATOM 1635 C C . GLU A 1 203 ? -11.526 1.277 23.287 1.00 92.25 203 GLU A C 1
ATOM 1637 O O . GLU A 1 203 ? -10.455 1.486 22.722 1.00 92.25 203 GLU A O 1
ATOM 1642 N N . THR A 1 204 ? -12.002 0.042 23.468 1.00 92.75 204 THR A N 1
ATOM 1643 C CA . THR A 1 204 ? -11.290 -1.173 23.042 1.00 92.75 204 THR A CA 1
ATOM 1644 C C . THR A 1 204 ? -11.092 -1.210 21.526 1.00 92.75 204 THR A C 1
ATOM 1646 O O . THR A 1 204 ? -9.988 -1.498 21.075 1.00 92.75 204 THR A O 1
ATOM 1649 N N . VAL A 1 205 ? -12.109 -0.878 20.719 1.00 90.31 205 VAL A N 1
ATOM 1650 C CA . VAL A 1 205 ? -11.986 -0.864 19.247 1.00 90.31 205 VAL A CA 1
ATOM 1651 C C . VAL A 1 205 ? -10.910 0.118 18.779 1.00 90.31 205 VAL A C 1
ATOM 1653 O O . VAL A 1 205 ? -10.128 -0.214 17.887 1.00 90.31 205 VAL A O 1
ATOM 1656 N N . PHE A 1 206 ? -10.839 1.301 19.391 1.00 86.88 206 PHE A N 1
ATOM 1657 C CA . PHE A 1 206 ? -9.884 2.338 18.993 1.00 86.88 206 PHE A CA 1
ATOM 1658 C C . PHE A 1 206 ? -8.490 2.184 19.613 1.00 86.88 206 PHE A C 1
ATOM 1660 O O . PHE A 1 206 ? -7.522 2.656 19.021 1.00 86.88 206 PHE A O 1
ATOM 1667 N N . ARG A 1 207 ? -8.364 1.542 20.783 1.00 86.81 207 ARG A N 1
ATOM 1668 C CA . ARG A 1 207 ? -7.077 1.381 21.485 1.00 86.81 207 ARG A CA 1
ATOM 1669 C C . ARG A 1 207 ? -6.409 0.030 21.294 1.00 86.81 207 ARG A C 1
ATOM 1671 O O . ARG A 1 207 ? -5.216 -0.079 21.563 1.00 86.81 207 ARG A O 1
ATOM 1678 N N . ALA A 1 208 ? -7.140 -1.002 20.883 1.00 85.56 208 ALA A N 1
ATOM 1679 C CA . ALA A 1 208 ? -6.538 -2.307 20.669 1.00 85.56 208 ALA A CA 1
ATOM 1680 C C . ALA A 1 208 ? -5.522 -2.235 19.523 1.00 85.56 208 ALA A C 1
ATOM 1682 O O . ALA A 1 208 ? -5.885 -2.017 18.363 1.00 85.56 208 ALA A O 1
ATOM 1683 N N . SER A 1 209 ? -4.252 -2.453 19.862 1.00 78.25 209 SER A N 1
ATOM 1684 C CA . SER A 1 209 ? -3.186 -2.631 18.882 1.00 78.25 209 SER A CA 1
ATOM 1685 C C . SER A 1 209 ? -3.472 -3.837 17.979 1.00 78.25 209 SER A C 1
ATOM 1687 O O . SER A 1 209 ? -4.135 -4.785 18.419 1.00 78.25 209 SER A O 1
ATOM 1689 N N . PRO A 1 210 ? -2.960 -3.838 16.737 1.00 76.69 210 PRO A N 1
ATOM 1690 C CA . PRO A 1 210 ? -2.912 -5.043 15.918 1.00 76.69 210 PRO A CA 1
ATOM 1691 C C . PRO A 1 210 ? -2.223 -6.199 16.658 1.00 76.69 210 PRO A C 1
ATOM 1693 O O . PRO A 1 210 ? -1.413 -5.965 17.559 1.00 76.69 210 PRO A O 1
ATOM 1696 N N . ARG A 1 211 ? -2.565 -7.436 16.283 1.00 75.00 211 ARG A N 1
ATOM 1697 C CA . ARG A 1 211 ? -1.795 -8.629 16.658 1.00 75.00 211 ARG A CA 1
ATOM 1698 C C . ARG A 1 211 ? -0.366 -8.530 16.138 1.00 75.00 211 ARG A C 1
ATOM 1700 O O . ARG A 1 211 ? -0.179 -7.966 15.026 1.00 75.00 211 ARG A O 1
#

Foldseek 3Di:
DDPPLVVCLVVVLVVCVVVVDQEEEAADVRLVSVVVCLVVVSDQHFYEYQAHYPVLQEDHEPYAYEYEYWCAAPRRHDHPVSVVNRQVRYDPLRYYYHYFPWADAPDVVDTPDHTDYSPHPVCVPPVNVVLQVCQSSDPSHNVVSCVVCVVVQFDPLLVVLDVCCDPDPVSVLVVQADDVNPPCSVPDGDDDDCPDPNVVSVCCNVPGDTD

pLDDT: mean 90.66, std 10.12, range [43.66, 98.75]

Secondary structure (DSSP, 8-state):
----THHHHHHHHHHHHHH--S-EEEETTHHHHHHHHHHTTS--S-EEEES--TT---PPTT--EEEEEETT-SSS---HHHHHHHHTTS-TTTEEEEEEPPPPEEETTEES-PPP-SS-GGGGSTTHHHHHHHHHH-TT-HHHHHHHHTTTTS-HHHHHHHHHH-SSHHHHHTTS--TT--S-TTT-PPPPPTTSHHHHHHHHHHH----

Sequence (211 aa):
PNFPMAMYLGQIMSEINWFQPDLVACASKGGVYIVALWQMGYWRGPTVLINAHPSCKRLPEDVPVVLAHGANDEVYPTNRADLERLIGTGTPNLCFLYYTANSGQVSPGVMTRGGDMHNMESLLHHDTLPRLIDAALSPDGPEVHMVRTWRERLREDRLKAERWLGYRPERLRERWQSRGRLGRDEQLIFEVPRNSEEFRCIETVFRASPR